Protein AF-A0A8S2PRL0-F1 (afdb_monomer_lite)

Secondary structure (DSSP, 8-state):
-PPEEPPP------------PPP-EEEE--SSHHHHHHHHHHHHHTTHHHHHHHTT----HHHHIIIIIIIIIHHHHHHHTS--SEEEE--S-EEEEETTEEEEE--S-GGG--GGGGTT--HHHHHTEE-TTTT--HHHHHHHHHHTT-TTTTPPPP-SBTTTBTS-HHHHHHTTS----EEEEETTTTEEEEEES-GGG--TT--TT---TTSSS-EEEEEEETTTTEEEEEEGGGHHHHH--S--B--S-SSHHHHHH-SS-EE-SSTTPPPEE---EE-TTS-EE-

Sequence (290 aa):
MLLKCQAESSQRTNIINQAVKPLKVGVGLSGGVDSAVAALLLKQQGYEVIEEHKQGRTPNPDILCNRFVKFGSFLTYALKELRCDQIATGHYAATVNENGIKKLVKPKDANKDQTYFLSQLTAEQITHVIFPLAELTKLEVRTLAKNHGLTNHARKDSTGICFIGERNYAQFLQNYLPKKTGHFIDVSTNKIVGEHQGYAFYTIGQNKGLNLGGCVERYFVCGKNVDRNEVYVVGASQNEQFLNANGCTLTNLVNLEQIARTPGLHAKLRYRQQEVPVRFEFNNKNVPTI

Radius of gyration: 22.7 Å; chains: 1; bounding box: 59×40×66 Å

InterPro domains:
  IPR004506 tRNA-specific 2-thiouridylase MnmA-like [TIGR00420] (49-286)
  IPR004506 tRNA-specific 2-thiouridylase MnmA-like [cd01998] (24-287)
  IPR014729 Rossmann-like alpha/beta/alpha sandwich fold [G3DSA:3.40.50.620] (5-51)
  IPR014729 Rossmann-like alpha/beta/alpha sandwich fold [G3DSA:3.40.50.620] (52-175)
  IPR023382 tRNA-specific 2-thiouridylase MnmA-like, central domain superfamily [G3DSA:2.30.30.280] (176-240)
  IPR046884 tRNA-specific 2-thiouridylase MnmA-like, central domain [PF20259] (171-234)

Structure (mmCIF, N/CA/C/O backbone):
data_AF-A0A8S2PRL0-F1
#
_entry.id   AF-A0A8S2PRL0-F1
#
loop_
_atom_site.group_PDB
_atom_site.id
_atom_site.type_symbol
_atom_site.label_atom_id
_atom_site.label_alt_id
_atom_site.label_comp_id
_atom_site.label_asym_id
_atom_site.label_entity_id
_atom_site.label_seq_id
_atom_site.pdbx_PDB_ins_code
_atom_site.Cartn_x
_atom_site.Cartn_y
_atom_site.Cartn_z
_atom_site.occupancy
_atom_site.B_iso_or_equiv
_atom_site.auth_seq_id
_atom_site.auth_comp_id
_atom_site.auth_asym_id
_atom_site.auth_atom_id
_atom_site.pdbx_PDB_model_num
ATOM 1 N N . MET A 1 1 ? -4.452 -15.738 20.819 1.00 27.33 1 MET A N 1
ATOM 2 C CA . MET A 1 1 ? -4.934 -15.826 22.216 1.00 27.33 1 MET A CA 1
ATOM 3 C C . MET A 1 1 ? -5.847 -14.631 22.430 1.00 27.33 1 MET A C 1
ATOM 5 O O . MET A 1 1 ? -5.353 -13.518 22.363 1.00 27.33 1 MET A O 1
ATOM 9 N N . LEU A 1 2 ? -7.162 -14.834 22.524 1.00 27.25 2 LEU A N 1
ATOM 10 C CA . LEU A 1 2 ? -8.142 -13.748 22.654 1.00 27.25 2 LEU A CA 1
ATOM 11 C C . LEU A 1 2 ? -8.362 -13.465 24.143 1.00 27.25 2 LEU A C 1
ATOM 13 O O . LEU A 1 2 ? -8.812 -14.351 24.866 1.00 27.25 2 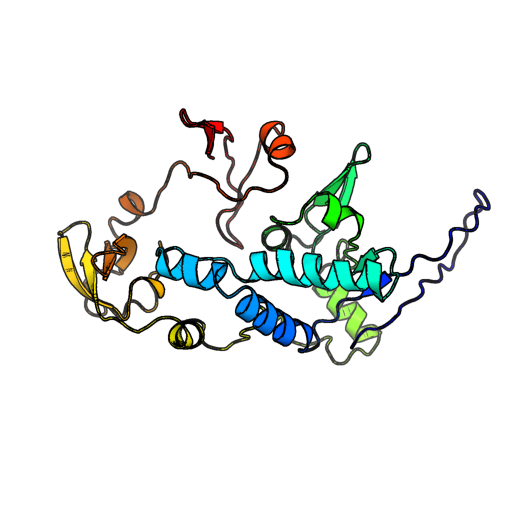LEU A O 1
ATOM 17 N N . LEU A 1 3 ? -8.034 -12.257 24.602 1.00 29.94 3 LEU A N 1
ATOM 18 C CA . LEU A 1 3 ? -8.364 -11.806 25.955 1.00 29.94 3 LEU A CA 1
ATOM 19 C C . LEU A 1 3 ? -9.733 -11.118 25.919 1.00 29.94 3 LEU A C 1
ATOM 21 O O . LEU A 1 3 ? -9.938 -10.172 25.159 1.00 29.94 3 LEU A O 1
ATOM 25 N N . LYS A 1 4 ? -10.678 -11.606 26.730 1.00 33.84 4 LYS A N 1
ATOM 26 C CA . LYS A 1 4 ? -11.941 -10.910 27.006 1.00 33.84 4 LYS A CA 1
ATOM 27 C C . LYS A 1 4 ? -11.648 -9.848 28.063 1.00 33.84 4 LYS A C 1
ATOM 29 O O . LYS A 1 4 ? -11.234 -10.199 29.161 1.00 33.84 4 LYS A O 1
ATOM 34 N N . CYS A 1 5 ? -11.842 -8.577 27.732 1.00 31.72 5 CYS A N 1
ATOM 35 C CA . CYS A 1 5 ? -11.715 -7.480 28.687 1.00 31.72 5 CYS A CA 1
ATOM 36 C C . CYS A 1 5 ? -13.111 -6.904 28.950 1.00 31.72 5 CYS A C 1
ATOM 38 O O . CYS A 1 5 ? -13.798 -6.511 28.009 1.00 31.72 5 CYS A O 1
ATOM 40 N N . GLN A 1 6 ? -13.544 -6.916 30.211 1.00 32.19 6 GLN A N 1
ATOM 41 C CA . GLN A 1 6 ? -14.695 -6.151 30.687 1.00 32.19 6 GLN A CA 1
ATOM 42 C C . GLN A 1 6 ? -14.140 -4.839 31.243 1.00 32.19 6 GLN A C 1
ATOM 44 O O . GLN A 1 6 ? -13.293 -4.865 32.131 1.00 32.19 6 GLN A O 1
ATOM 49 N N . ALA A 1 7 ? -14.542 -3.704 30.675 1.00 30.73 7 ALA A N 1
ATOM 50 C CA . ALA A 1 7 ? -14.142 -2.402 31.192 1.00 30.73 7 ALA A CA 1
ATOM 51 C C . ALA A 1 7 ? -15.076 -2.010 32.348 1.00 30.73 7 ALA A C 1
ATOM 53 O O . ALA A 1 7 ? -16.272 -1.833 32.128 1.00 30.73 7 ALA A O 1
ATOM 54 N N . GLU A 1 8 ? -14.535 -1.862 33.558 1.00 34.66 8 GLU A N 1
ATOM 55 C CA . GLU A 1 8 ? -15.213 -1.204 34.681 1.00 34.66 8 GLU A CA 1
ATOM 56 C C . GLU A 1 8 ? -14.661 0.219 34.830 1.00 34.66 8 GLU A C 1
ATOM 58 O O . GLU A 1 8 ? -13.456 0.424 34.975 1.00 34.66 8 GLU A O 1
ATOM 63 N N . SER A 1 9 ? -15.537 1.223 34.751 1.00 33.06 9 SER A N 1
ATOM 64 C CA . SER A 1 9 ? -15.173 2.633 34.907 1.00 33.06 9 SER A CA 1
ATOM 65 C C . SER A 1 9 ? -15.287 3.064 36.370 1.00 33.06 9 SER A C 1
ATOM 67 O O . SER A 1 9 ? -16.392 3.136 36.912 1.00 33.06 9 SER A O 1
ATOM 69 N N . SER A 1 10 ? -14.172 3.430 37.001 1.00 35.03 10 SER A N 1
ATOM 70 C CA . SER A 1 10 ? -14.153 4.047 38.330 1.00 35.03 10 SER A CA 1
ATOM 71 C C . SER A 1 10 ? -13.751 5.525 38.251 1.00 35.03 10 SER A C 1
ATOM 73 O O . SER A 1 10 ? -12.564 5.819 38.155 1.00 35.03 10 SER A O 1
ATOM 75 N N . GLN A 1 11 ? -14.742 6.429 38.303 1.00 37.59 11 GLN A N 1
ATOM 76 C CA . GLN A 1 11 ? -14.837 7.620 39.183 1.00 37.59 11 GLN A CA 1
ATOM 77 C C . GLN A 1 11 ? -15.768 8.724 38.618 1.00 37.59 11 GLN A C 1
ATOM 79 O O . GLN A 1 11 ? -15.423 9.486 37.726 1.00 37.59 11 GLN A O 1
ATOM 84 N N . ARG A 1 12 ? -16.974 8.741 39.208 1.00 37.94 12 ARG A N 1
ATOM 85 C CA . ARG A 1 12 ? -17.985 9.795 39.459 1.00 37.94 12 ARG A CA 1
ATOM 86 C C . ARG A 1 12 ? -17.872 11.181 38.785 1.00 37.94 12 ARG A C 1
ATOM 88 O O . ARG A 1 12 ? -17.094 12.010 39.240 1.00 37.94 12 ARG A O 1
ATOM 95 N N . THR A 1 13 ? -18.897 11.492 37.977 1.00 30.67 13 THR A N 1
ATOM 96 C CA . THR A 1 13 ? -19.716 12.721 38.098 1.00 30.67 13 THR A CA 1
ATOM 97 C C . THR A 1 13 ? -21.188 12.359 37.831 1.00 30.67 13 THR A C 1
ATOM 99 O O . THR A 1 13 ? -21.493 11.693 36.846 1.00 30.67 13 THR A O 1
ATOM 102 N N . ASN A 1 14 ? -22.095 12.739 38.737 1.00 39.94 14 ASN A N 1
ATOM 103 C CA . ASN A 1 14 ? -23.529 12.414 38.713 1.00 39.94 14 ASN A CA 1
ATOM 104 C C . ASN A 1 14 ? -24.279 13.125 37.571 1.00 39.94 14 ASN A C 1
ATOM 106 O O . ASN A 1 14 ? -24.691 14.263 37.772 1.00 39.94 14 ASN A O 1
ATOM 110 N N . ILE A 1 15 ? -24.532 12.457 36.437 1.00 37.03 15 ILE A N 1
ATOM 111 C CA . ILE A 1 15 ? -25.594 12.815 35.476 1.00 37.03 15 ILE A CA 1
ATOM 112 C C . ILE A 1 15 ? -26.158 11.521 34.844 1.00 37.03 15 ILE A C 1
ATOM 114 O O . ILE A 1 15 ? -25.463 10.833 34.110 1.00 37.03 15 ILE A O 1
ATOM 118 N N . ILE A 1 16 ? -27.432 11.230 35.143 1.00 37.25 16 ILE A N 1
ATOM 119 C CA . ILE A 1 16 ? -28.363 10.281 34.489 1.00 37.25 16 ILE A CA 1
ATOM 120 C C . ILE A 1 16 ? -27.990 8.780 34.543 1.00 37.25 16 ILE A C 1
ATOM 122 O O . ILE A 1 16 ? -27.209 8.255 33.755 1.00 37.25 16 ILE A O 1
ATOM 126 N N . ASN A 1 17 ? -28.691 8.063 35.432 1.00 36.78 17 ASN A N 1
ATOM 127 C CA . ASN A 1 17 ? -28.833 6.604 35.457 1.00 36.78 17 ASN A CA 1
ATOM 128 C C . ASN A 1 17 ? -29.560 6.095 34.194 1.00 36.78 17 ASN A C 1
ATOM 130 O O . ASN A 1 17 ? -30.762 5.837 34.210 1.00 36.78 17 ASN A O 1
ATOM 134 N N . GLN A 1 18 ? -28.824 5.885 33.110 1.00 39.81 18 GLN A N 1
ATOM 135 C CA . GLN A 1 18 ? -29.092 4.755 32.225 1.00 39.81 18 GLN A CA 1
ATOM 136 C C . GLN A 1 18 ? -27.972 3.753 32.466 1.00 39.81 18 GLN A C 1
ATOM 138 O O . GLN A 1 18 ? -26.803 4.069 32.263 1.00 39.81 18 GLN A O 1
ATOM 143 N N . ALA A 1 19 ? -28.314 2.559 32.950 1.00 42.84 19 ALA A N 1
ATOM 144 C CA . ALA A 1 19 ? -27.368 1.460 33.058 1.00 42.84 19 ALA A CA 1
ATOM 145 C C . ALA A 1 19 ? -26.889 1.105 31.643 1.00 42.84 19 ALA A C 1
ATOM 147 O O . ALA A 1 19 ? -27.543 0.352 30.920 1.00 42.84 19 ALA A O 1
ATOM 148 N N . VAL A 1 20 ? -25.779 1.708 31.215 1.00 54.78 20 VAL A N 1
ATOM 149 C CA . VAL A 1 20 ? -25.140 1.389 29.942 1.00 54.78 20 VAL A CA 1
ATOM 150 C C . VAL A 1 20 ? -24.660 -0.048 30.064 1.00 54.78 20 VAL A C 1
ATOM 152 O O . VAL A 1 20 ? -23.755 -0.350 30.842 1.00 54.78 20 VAL A O 1
ATOM 155 N N . LYS A 1 21 ? -25.312 -0.956 29.334 1.00 59.09 21 LYS A N 1
ATOM 156 C CA . LYS A 1 21 ? -24.885 -2.351 29.239 1.00 59.09 21 LYS A CA 1
ATOM 157 C C . LYS A 1 21 ? -23.391 -2.367 28.876 1.00 59.09 21 LYS A C 1
ATOM 159 O O . LYS A 1 21 ? -23.019 -1.701 27.907 1.00 59.09 21 LYS A O 1
ATOM 164 N N . PRO A 1 22 ? -22.539 -3.099 29.616 1.00 73.50 22 PRO A N 1
ATOM 165 C CA . PRO A 1 22 ? -21.113 -3.118 29.331 1.00 73.50 22 PRO A CA 1
ATOM 166 C C . PRO A 1 22 ? -20.886 -3.656 27.916 1.00 73.50 22 PRO A C 1
ATOM 168 O O . PRO A 1 22 ? -21.342 -4.753 27.582 1.00 73.50 22 PRO A O 1
ATOM 171 N N . LEU A 1 23 ? -20.202 -2.862 27.088 1.00 82.62 23 LEU A N 1
ATOM 172 C CA . LEU A 1 23 ? -19.850 -3.237 25.722 1.00 82.62 23 LEU A CA 1
ATOM 173 C C . LEU A 1 23 ? -18.897 -4.428 25.750 1.00 82.62 23 LEU A C 1
ATOM 175 O O . LEU A 1 23 ? -17.864 -4.415 26.426 1.00 82.62 23 LEU A O 1
ATOM 179 N N . LYS A 1 24 ? -19.218 -5.458 24.975 1.00 86.19 24 LYS A N 1
ATOM 180 C CA . LYS A 1 24 ? -18.355 -6.616 24.799 1.00 86.19 24 LYS A CA 1
ATOM 181 C C . LYS A 1 24 ? -17.403 -6.360 23.641 1.00 86.19 24 LYS A C 1
ATOM 183 O O . LYS A 1 24 ? -17.806 -6.368 22.480 1.00 86.19 24 LYS A O 1
ATOM 188 N N . VAL A 1 25 ? -16.124 -6.175 23.958 1.00 82.00 25 VAL A N 1
ATOM 189 C CA . VAL A 1 25 ? -15.093 -5.848 22.966 1.00 82.00 25 VAL A CA 1
ATOM 190 C C . VAL A 1 25 ? -14.148 -7.029 22.754 1.00 82.00 25 VAL A C 1
ATOM 192 O O . VAL A 1 25 ? -13.538 -7.538 23.695 1.00 82.00 25 VAL A O 1
ATOM 195 N N . GLY A 1 26 ? -14.004 -7.464 21.501 1.00 78.12 26 GLY A N 1
ATOM 196 C CA . GLY A 1 26 ? -12.993 -8.447 21.107 1.00 78.12 26 GLY A CA 1
ATOM 197 C C . GLY A 1 26 ? -11.656 -7.774 20.801 1.00 78.12 26 GLY A C 1
ATOM 198 O O . GLY A 1 26 ? -11.587 -6.946 19.900 1.00 78.12 26 GLY A O 1
ATOM 199 N N . VAL A 1 27 ? -10.577 -8.125 21.502 1.00 74.12 27 VAL A N 1
ATOM 200 C CA . VAL A 1 27 ? -9.249 -7.544 21.236 1.00 74.12 27 VAL A CA 1
ATOM 201 C C . VAL A 1 27 ? -8.435 -8.467 20.329 1.00 74.12 27 VAL A C 1
ATOM 203 O O . VAL A 1 27 ? -8.130 -9.599 20.707 1.00 74.12 27 VAL A O 1
ATOM 206 N N . GLY A 1 28 ? -8.063 -7.981 19.142 1.00 69.81 28 GLY A N 1
ATOM 207 C CA . GLY A 1 28 ? -7.146 -8.682 18.240 1.00 69.81 28 GLY A CA 1
ATOM 208 C C . GLY A 1 28 ? -5.707 -8.580 18.750 1.00 69.81 28 GLY A C 1
ATOM 209 O O . GLY A 1 28 ? -5.129 -7.491 18.762 1.00 69.81 28 GLY A O 1
ATOM 210 N N . LEU A 1 29 ? -5.131 -9.702 19.189 1.00 67.50 29 LEU A N 1
ATOM 211 C CA . LEU A 1 29 ? -3.775 -9.773 19.736 1.00 67.50 29 LEU A CA 1
ATOM 212 C C . LEU A 1 29 ? -2.865 -10.527 18.768 1.00 67.50 29 LEU A C 1
ATOM 214 O O . LEU A 1 29 ? -2.901 -11.756 18.705 1.00 67.50 29 LEU A O 1
ATOM 218 N N . SER A 1 30 ? -1.978 -9.782 18.103 1.00 61.91 30 SER A N 1
ATOM 219 C CA . SER A 1 30 ? -1.108 -10.227 17.005 1.00 61.91 30 SER A CA 1
ATOM 220 C C . SER A 1 30 ? 0.018 -11.201 17.398 1.00 61.91 30 SER A C 1
ATOM 222 O O . SER A 1 30 ? 1.075 -11.220 16.769 1.00 61.91 30 SER A O 1
ATOM 224 N N . GLY A 1 31 ? -0.177 -12.030 18.429 1.00 52.22 31 GLY A N 1
ATOM 225 C CA . GLY A 1 31 ? 0.765 -13.024 18.960 1.00 52.22 31 GLY A CA 1
ATOM 226 C C . GLY A 1 31 ? 1.094 -14.195 18.016 1.00 52.22 31 GLY A C 1
ATOM 227 O O . GLY A 1 31 ? 1.197 -15.325 18.472 1.00 52.22 31 GLY A O 1
ATOM 228 N N . GLY A 1 32 ? 1.239 -13.949 16.711 1.00 46.50 32 GLY A N 1
ATOM 229 C CA . GLY A 1 32 ? 1.684 -14.895 15.681 1.00 46.50 32 GLY A CA 1
ATOM 230 C C . GLY A 1 32 ? 0.560 -15.627 14.940 1.00 46.50 32 GLY A C 1
ATOM 231 O O . GLY A 1 32 ? 0.673 -15.848 13.737 1.00 46.50 32 GLY A O 1
ATOM 232 N N . VAL A 1 33 ? -0.547 -15.950 15.616 1.00 37.03 33 VAL A N 1
ATOM 233 C CA . VAL A 1 33 ? -1.664 -16.718 15.023 1.00 37.03 33 VAL A CA 1
ATOM 234 C C . VAL A 1 33 ? -2.451 -15.905 13.991 1.00 37.03 33 VAL A C 1
ATOM 236 O O . VAL A 1 33 ? -2.766 -16.423 12.923 1.00 37.03 33 VAL A O 1
ATOM 239 N N . ASP A 1 34 ? -2.686 -14.617 14.250 1.00 46.28 34 ASP A N 1
ATOM 240 C CA . ASP A 1 34 ? -3.391 -13.722 13.319 1.00 46.28 34 ASP A CA 1
ATOM 241 C C . ASP A 1 34 ? -2.644 -13.594 11.981 1.00 46.28 34 ASP A C 1
ATOM 243 O O . ASP A 1 34 ? -3.259 -13.523 10.922 1.00 46.28 34 ASP A O 1
ATOM 247 N N . SER A 1 35 ? -1.309 -13.636 12.019 1.00 44.19 35 SER A N 1
ATOM 248 C CA . SER A 1 35 ? -0.435 -13.623 10.842 1.00 44.19 35 SER A CA 1
ATOM 249 C C . SER A 1 35 ? -0.496 -14.933 10.049 1.00 44.19 35 SER A C 1
ATOM 251 O O . SER A 1 35 ? -0.485 -14.900 8.823 1.00 44.19 35 SER A O 1
ATOM 253 N N . ALA A 1 36 ? -0.596 -16.084 10.722 1.00 39.50 36 ALA A N 1
ATOM 254 C CA . ALA A 1 36 ? -0.730 -17.388 10.070 1.00 39.50 36 ALA A CA 1
ATOM 255 C C . ALA A 1 36 ? -2.111 -17.563 9.418 1.00 39.50 36 ALA A C 1
ATOM 257 O O . ALA A 1 36 ? -2.204 -18.058 8.297 1.00 39.50 36 ALA A O 1
ATOM 258 N N . VAL A 1 37 ? -3.172 -17.087 10.079 1.00 47.59 37 VAL A N 1
ATOM 259 C CA . VAL A 1 37 ? -4.526 -17.042 9.512 1.00 47.59 37 VAL A CA 1
ATOM 260 C C . VAL A 1 37 ? -4.612 -15.996 8.399 1.00 47.59 37 VAL A C 1
ATOM 262 O O . VAL A 1 37 ? -5.233 -16.272 7.385 1.00 47.59 37 VAL A O 1
ATOM 265 N N . ALA A 1 38 ? -3.931 -14.849 8.502 1.00 49.66 38 ALA A N 1
ATOM 266 C CA . ALA A 1 38 ? -3.834 -13.889 7.402 1.00 49.66 38 ALA A CA 1
ATOM 267 C C . ALA A 1 38 ? -3.084 -14.453 6.190 1.00 49.66 38 ALA A C 1
ATOM 269 O O . ALA A 1 38 ? -3.542 -14.272 5.070 1.00 49.66 38 ALA A O 1
ATOM 270 N N . ALA A 1 39 ? -1.981 -15.182 6.391 1.00 45.50 39 ALA A N 1
ATOM 271 C CA . ALA A 1 39 ? -1.295 -15.892 5.313 1.00 45.50 39 ALA A CA 1
ATOM 272 C C . ALA A 1 39 ? -2.176 -16.991 4.698 1.00 45.50 39 ALA A C 1
ATOM 274 O O . ALA A 1 39 ? -2.192 -17.137 3.481 1.00 45.50 39 ALA A O 1
ATOM 275 N N . LEU A 1 40 ? -2.924 -17.744 5.516 1.00 45.91 40 LEU A N 1
ATOM 276 C CA . LEU A 1 40 ? -3.868 -18.765 5.055 1.00 45.91 40 LEU A CA 1
ATOM 277 C C . LEU A 1 40 ? -5.042 -18.147 4.292 1.00 45.91 40 LEU A C 1
ATOM 279 O O . LEU A 1 40 ? -5.402 -18.666 3.247 1.00 45.91 40 LEU A O 1
ATOM 283 N N . LEU A 1 41 ? -5.598 -17.034 4.768 1.00 52.31 41 LEU A N 1
ATOM 284 C CA . LEU A 1 41 ? -6.693 -16.319 4.119 1.00 52.31 41 LEU A CA 1
ATOM 285 C C . LEU A 1 41 ? -6.221 -15.615 2.852 1.00 52.31 41 LEU A C 1
ATOM 287 O O . LEU A 1 41 ? -6.917 -15.696 1.860 1.00 52.31 41 LEU A O 1
ATOM 291 N N . LEU A 1 42 ? -5.028 -15.018 2.818 1.00 50.81 42 LEU A N 1
ATOM 292 C CA . LEU A 1 42 ? -4.436 -14.487 1.583 1.00 50.81 42 LEU A CA 1
ATOM 293 C C . LEU A 1 42 ? -4.080 -15.609 0.598 1.00 50.81 42 LEU A C 1
ATOM 295 O O . LEU A 1 42 ? -4.195 -15.417 -0.606 1.00 50.81 42 LEU A O 1
ATOM 299 N N . LYS A 1 43 ? -3.711 -16.799 1.090 1.00 45.94 43 LYS A N 1
ATOM 300 C CA . LYS A 1 43 ? -3.541 -18.016 0.281 1.00 45.94 43 LYS A CA 1
ATOM 301 C C . LYS A 1 43 ? -4.879 -18.576 -0.224 1.00 45.94 43 LYS A C 1
ATOM 303 O O . LYS A 1 43 ? -4.929 -19.049 -1.350 1.00 45.94 43 LYS A O 1
ATOM 308 N N . GLN A 1 44 ? -5.949 -18.521 0.571 1.00 46.38 44 GLN A N 1
ATOM 309 C CA . GLN A 1 44 ? -7.308 -18.942 0.195 1.00 46.38 44 GLN A CA 1
ATOM 310 C C . GLN A 1 44 ? -7.992 -17.921 -0.724 1.00 46.38 44 GLN A C 1
ATOM 312 O O . GLN A 1 44 ? -8.737 -18.302 -1.618 1.00 46.38 44 GLN A O 1
ATOM 317 N N . GLN A 1 45 ? -7.698 -16.636 -0.536 1.00 51.53 45 GLN A N 1
ATOM 318 C CA . GLN A 1 45 ? -8.078 -15.547 -1.430 1.00 51.53 45 GLN A CA 1
ATOM 319 C C . GLN A 1 45 ? -7.198 -15.510 -2.672 1.00 51.53 45 GLN A C 1
ATOM 321 O O . GLN A 1 45 ? -7.634 -14.913 -3.648 1.00 51.53 45 GLN A O 1
ATOM 326 N N . GLY A 1 46 ? -6.017 -16.153 -2.630 1.00 48.16 46 GLY A N 1
ATOM 327 C CA . GLY A 1 46 ? -5.325 -16.929 -3.676 1.00 48.16 46 GLY A CA 1
ATOM 328 C C . GLY A 1 46 ? -4.987 -16.253 -5.002 1.00 48.16 46 GLY A C 1
ATOM 329 O O . GLY A 1 46 ? -4.191 -16.781 -5.771 1.00 48.16 46 GLY A O 1
ATOM 330 N N . TYR A 1 47 ? -5.555 -15.086 -5.260 1.00 54.66 47 TYR A N 1
ATOM 331 C CA . TYR A 1 47 ? -5.662 -14.478 -6.565 1.00 54.66 47 TYR A CA 1
ATOM 332 C C . TYR A 1 47 ? -5.275 -13.008 -6.466 1.00 54.66 47 TYR A C 1
ATOM 334 O O . TYR A 1 47 ? -4.318 -12.641 -7.112 1.00 54.66 47 TYR A O 1
ATOM 342 N N . GLU A 1 48 ? -5.840 -12.166 -5.596 1.00 65.12 48 GLU A N 1
ATOM 343 C CA . GLU A 1 48 ? -5.583 -10.714 -5.720 1.00 65.12 48 GLU A CA 1
ATOM 344 C C . GLU A 1 48 ? -4.089 -10.324 -5.634 1.00 65.12 48 GLU A C 1
ATOM 346 O O . GLU A 1 48 ? -3.562 -9.744 -6.573 1.00 65.12 48 GLU A O 1
ATOM 351 N N . VAL A 1 49 ? -3.336 -10.721 -4.598 1.00 72.44 49 VAL A N 1
ATOM 352 C CA . VAL A 1 49 ? -1.904 -10.340 -4.493 1.00 72.44 49 VAL A CA 1
ATOM 353 C C . VAL A 1 49 ? -1.057 -10.919 -5.634 1.00 72.44 49 VAL A C 1
ATOM 355 O O . VAL A 1 49 ? -0.195 -10.236 -6.186 1.00 72.44 49 VAL A O 1
ATOM 358 N N . ILE A 1 50 ? -1.270 -12.188 -5.977 1.00 80.06 50 ILE A N 1
ATOM 359 C CA . ILE A 1 50 ? -0.466 -12.878 -6.991 1.00 80.06 50 ILE A CA 1
ATOM 360 C C . ILE A 1 50 ? -0.855 -12.416 -8.400 1.00 80.06 50 ILE A C 1
ATOM 362 O O . ILE A 1 50 ? 0.029 -12.184 -9.219 1.00 80.06 50 ILE A O 1
ATOM 366 N N . GLU A 1 51 ? -2.144 -12.225 -8.672 1.00 83.00 51 GLU A N 1
ATOM 367 C CA . GLU A 1 51 ? -2.663 -11.696 -9.934 1.00 83.00 51 GLU A CA 1
ATOM 368 C C . GLU A 1 51 ? -2.219 -10.249 -10.156 1.00 83.00 51 GLU A C 1
ATOM 370 O O . GLU A 1 51 ? -1.796 -9.918 -11.260 1.00 83.00 51 GLU A O 1
ATOM 375 N N . GLU A 1 52 ? -2.200 -9.400 -9.123 1.00 86.88 52 GLU A N 1
ATOM 376 C CA . GLU A 1 52 ? -1.627 -8.050 -9.218 1.00 86.88 52 GLU A CA 1
ATOM 377 C C . GLU A 1 52 ? -0.162 -8.106 -9.679 1.00 86.88 52 GLU A C 1
ATOM 379 O O . GLU A 1 52 ? 0.232 -7.402 -10.613 1.00 86.88 52 GLU A O 1
ATOM 384 N N . HIS A 1 53 ? 0.632 -9.010 -9.095 1.00 87.81 53 HIS A N 1
ATOM 385 C CA . HIS A 1 53 ? 2.014 -9.230 -9.517 1.00 87.81 53 HIS A CA 1
ATOM 386 C C . HIS A 1 53 ? 2.134 -9.796 -10.939 1.00 87.81 53 HIS A C 1
ATOM 388 O O . HIS A 1 53 ? 3.009 -9.342 -11.676 1.00 87.81 53 HIS A O 1
ATOM 394 N N . LYS A 1 54 ? 1.270 -10.737 -11.349 1.00 88.62 54 LYS A N 1
ATOM 395 C CA . LYS A 1 54 ? 1.209 -11.263 -12.731 1.00 88.62 54 LYS A CA 1
ATOM 396 C C . LYS A 1 54 ? 0.827 -10.188 -13.744 1.00 88.62 54 LYS A C 1
ATOM 398 O O . LYS A 1 54 ? 1.267 -10.227 -14.883 1.00 88.62 54 LYS A O 1
ATOM 403 N N . GLN A 1 55 ? 0.054 -9.192 -13.333 1.00 90.44 55 GLN A N 1
ATOM 404 C CA . GLN A 1 55 ? -0.277 -8.038 -14.166 1.00 90.44 55 GLN A CA 1
ATOM 405 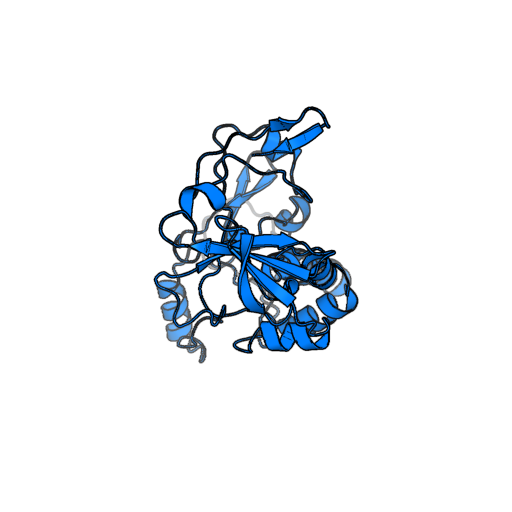C C . GLN A 1 55 ? 0.789 -6.930 -14.081 1.00 90.44 55 GLN A C 1
ATOM 407 O O . GLN A 1 55 ? 0.575 -5.809 -14.536 1.00 90.44 55 GLN A O 1
ATOM 412 N N . GLY A 1 56 ? 1.951 -7.224 -13.486 1.00 90.69 56 GLY A N 1
ATOM 413 C CA . GLY A 1 56 ? 3.086 -6.310 -13.388 1.00 90.69 56 GLY A CA 1
ATOM 414 C C . GLY A 1 56 ? 2.925 -5.203 -12.347 1.00 90.69 56 GLY A C 1
ATOM 415 O O . GLY A 1 56 ? 3.810 -4.350 -12.233 1.00 90.69 56 GLY A O 1
ATOM 416 N N . ARG A 1 57 ? 1.855 -5.216 -11.550 1.00 91.94 57 ARG A N 1
ATOM 417 C CA . ARG A 1 57 ? 1.611 -4.243 -10.482 1.00 91.94 57 ARG A CA 1
ATOM 418 C C . ARG A 1 57 ? 2.304 -4.660 -9.184 1.00 91.94 57 ARG A C 1
ATOM 420 O O . ARG A 1 57 ? 2.777 -5.786 -9.035 1.00 91.94 57 ARG A O 1
ATOM 427 N N . THR A 1 58 ? 2.410 -3.712 -8.257 1.00 90.69 58 THR A N 1
ATOM 428 C CA . THR A 1 58 ? 2.973 -3.945 -6.922 1.00 90.69 58 THR A CA 1
ATOM 429 C C . THR A 1 58 ? 1.868 -3.731 -5.887 1.00 90.69 58 THR A C 1
ATOM 431 O O . THR A 1 58 ? 1.602 -2.582 -5.525 1.00 90.69 58 THR A O 1
ATOM 434 N N . PRO A 1 59 ? 1.205 -4.801 -5.419 1.00 87.00 59 PRO A N 1
ATOM 435 C CA . PRO A 1 59 ? 0.157 -4.701 -4.412 1.00 87.00 59 PRO A CA 1
ATOM 436 C C . PRO A 1 59 ? 0.726 -4.325 -3.040 1.00 87.00 59 PRO A C 1
ATOM 438 O O . PRO A 1 59 ? 1.898 -4.564 -2.739 1.00 87.00 59 PRO A O 1
ATOM 441 N N . ASN A 1 60 ? -0.133 -3.787 -2.172 1.00 86.94 60 ASN A N 1
ATOM 442 C CA . ASN A 1 60 ? 0.181 -3.586 -0.761 1.00 86.94 60 ASN A CA 1
ATOM 443 C C . ASN A 1 60 ? -0.527 -4.654 0.097 1.00 86.94 60 ASN A C 1
ATOM 445 O O . ASN A 1 60 ? -1.710 -4.499 0.417 1.00 86.94 60 ASN A O 1
ATOM 449 N N . PRO A 1 61 ? 0.171 -5.731 0.492 1.00 79.69 61 PRO A N 1
ATOM 450 C CA . PRO A 1 61 ? -0.444 -6.852 1.199 1.00 79.69 61 PRO A CA 1
ATOM 451 C C . PRO A 1 61 ? -0.963 -6.489 2.599 1.00 79.69 61 PRO A C 1
ATOM 453 O O . PRO A 1 61 ? -1.888 -7.136 3.090 1.00 79.69 61 PRO A O 1
ATOM 456 N N . ASP A 1 62 ? -0.419 -5.452 3.240 1.00 82.38 62 ASP A N 1
ATOM 457 C CA . ASP A 1 62 ? -0.872 -5.026 4.567 1.00 82.38 62 ASP A CA 1
ATOM 458 C C . ASP A 1 62 ? -2.232 -4.313 4.501 1.00 82.38 62 ASP A C 1
ATOM 460 O O . ASP A 1 62 ? -3.075 -4.536 5.374 1.00 82.38 62 ASP A O 1
ATOM 464 N N . ILE A 1 63 ? -2.485 -3.525 3.443 1.00 86.88 63 ILE A N 1
ATOM 465 C CA . ILE A 1 63 ? -3.813 -2.936 3.185 1.00 86.88 63 ILE A CA 1
ATOM 466 C C . ILE A 1 63 ? -4.857 -4.051 3.012 1.00 86.88 63 ILE A C 1
ATOM 468 O O . ILE A 1 63 ? -5.914 -4.015 3.645 1.00 86.88 63 ILE A O 1
ATOM 472 N N . LEU A 1 64 ? -4.539 -5.073 2.212 1.00 81.62 64 LEU A N 1
ATOM 473 C CA . LEU A 1 64 ? -5.447 -6.192 1.938 1.00 81.62 64 LEU A CA 1
ATOM 474 C C . LEU A 1 64 ? -5.699 -7.045 3.192 1.00 81.62 64 LEU A C 1
ATOM 476 O O . LEU A 1 64 ? -6.842 -7.384 3.496 1.00 81.62 64 LEU A O 1
ATOM 480 N N . CYS A 1 65 ? -4.654 -7.328 3.977 1.00 79.31 65 CYS A N 1
ATOM 481 C CA . CYS A 1 65 ? -4.771 -8.027 5.258 1.00 79.31 65 CYS A CA 1
ATOM 482 C C . CYS A 1 65 ? -5.708 -7.288 6.225 1.00 79.31 65 CYS A C 1
ATOM 484 O O . CYS A 1 65 ? -6.581 -7.901 6.845 1.00 79.31 65 CYS A O 1
ATOM 486 N N . ASN A 1 66 ? -5.578 -5.964 6.338 1.00 85.50 66 ASN A N 1
ATOM 487 C CA . ASN A 1 66 ? -6.490 -5.189 7.170 1.00 85.50 66 ASN A CA 1
ATOM 488 C C . ASN A 1 66 ? -7.928 -5.290 6.645 1.00 85.50 66 ASN A C 1
ATOM 490 O O . ASN A 1 66 ? -8.812 -5.674 7.412 1.00 85.50 66 ASN A O 1
ATOM 494 N N . ARG A 1 67 ? -8.158 -5.036 5.351 1.00 84.00 67 ARG A N 1
ATOM 495 C CA . ARG A 1 67 ? -9.500 -5.068 4.749 1.00 84.00 67 ARG A CA 1
ATOM 496 C C . ARG A 1 67 ? -10.207 -6.411 4.932 1.00 84.00 67 ARG A C 1
ATOM 498 O O . ARG A 1 67 ? -11.351 -6.440 5.380 1.00 84.00 67 ARG A O 1
ATOM 505 N N . PHE A 1 68 ? -9.544 -7.512 4.585 1.00 79.06 68 PHE A N 1
ATOM 506 C CA . PHE A 1 68 ? -10.201 -8.816 4.462 1.00 79.06 68 PHE A CA 1
ATOM 507 C C . PHE A 1 68 ? -10.045 -9.718 5.684 1.00 79.06 68 PHE A C 1
ATOM 509 O O . PHE A 1 68 ? -10.942 -10.506 5.996 1.00 79.06 68 PHE A O 1
ATOM 516 N N . VAL A 1 69 ? -8.926 -9.607 6.401 1.00 78.12 69 VAL A N 1
ATOM 517 C CA . VAL A 1 69 ? -8.625 -10.492 7.530 1.00 78.12 69 VAL A CA 1
ATOM 518 C C . VAL A 1 69 ? -9.000 -9.820 8.838 1.00 78.12 69 VAL A C 1
ATOM 520 O O . VAL A 1 69 ? -9.923 -10.280 9.507 1.00 78.12 69 VAL A O 1
ATOM 523 N N . LYS A 1 70 ? -8.330 -8.718 9.198 1.00 82.06 70 LYS A N 1
ATOM 524 C CA . LYS A 1 70 ? -8.515 -8.094 10.520 1.00 82.06 70 LYS A CA 1
ATOM 525 C C . LYS A 1 70 ? -9.886 -7.442 10.674 1.00 82.06 70 LYS A C 1
ATOM 527 O O . LYS A 1 70 ? -10.526 -7.606 11.704 1.00 82.06 70 LYS A O 1
ATOM 532 N N . PHE A 1 71 ? -10.345 -6.722 9.657 1.00 88.38 71 PHE A N 1
ATOM 533 C CA . PHE A 1 71 ? -11.621 -6.005 9.699 1.00 88.38 71 PHE A CA 1
ATOM 534 C C . PHE A 1 71 ? -12.707 -6.663 8.841 1.00 88.38 71 PHE A C 1
ATOM 536 O O . PHE A 1 71 ? -13.844 -6.208 8.835 1.00 88.38 71 PHE A O 1
ATOM 543 N N . GLY A 1 72 ? -12.380 -7.751 8.143 1.00 86.38 72 GLY A N 1
ATOM 544 C CA . GLY A 1 72 ? -13.347 -8.599 7.447 1.00 86.38 72 GLY A CA 1
ATOM 545 C C . GLY A 1 72 ? -13.685 -9.831 8.280 1.00 86.38 72 GLY A C 1
ATOM 546 O O . GLY A 1 72 ? -14.628 -9.833 9.071 1.00 86.38 72 GLY A O 1
ATOM 547 N N . SER A 1 73 ? -12.882 -10.881 8.120 1.00 81.44 73 SER A N 1
ATOM 548 C CA . SER A 1 73 ? -13.121 -12.200 8.720 1.00 81.44 73 SER A CA 1
ATOM 549 C C . SER A 1 73 ? -13.118 -12.168 10.252 1.00 81.44 73 SER A C 1
ATOM 551 O O . SER A 1 73 ? -14.042 -12.683 10.880 1.00 81.44 73 SER A O 1
ATOM 553 N N . PHE A 1 74 ? -12.123 -11.523 10.871 1.00 83.12 74 PHE A N 1
ATOM 554 C CA . PHE A 1 74 ? -12.038 -11.422 12.331 1.00 83.12 74 PHE A CA 1
ATOM 555 C C . PHE A 1 74 ? -13.174 -10.579 12.916 1.00 83.12 74 PHE A C 1
ATOM 557 O O . PHE A 1 74 ? -13.784 -10.995 13.899 1.00 83.12 74 PHE A O 1
ATOM 564 N N . LEU A 1 75 ? -13.507 -9.443 12.290 1.00 87.19 75 LEU A N 1
ATOM 565 C CA . LEU A 1 75 ? -14.660 -8.638 12.694 1.00 87.19 75 LEU A CA 1
ATOM 566 C C . LEU A 1 75 ? -15.951 -9.464 12.628 1.00 87.19 75 LEU A C 1
ATOM 568 O O . LEU A 1 75 ? -16.684 -9.536 13.609 1.00 87.19 75 LEU A O 1
ATOM 572 N N . THR A 1 76 ? -16.190 -10.146 11.507 1.00 87.31 76 THR A N 1
ATOM 573 C CA . THR A 1 76 ? -17.379 -10.989 11.313 1.00 87.31 76 THR A CA 1
ATOM 574 C C . THR A 1 76 ? -17.476 -12.071 12.385 1.00 87.31 76 THR A C 1
ATOM 576 O O . THR A 1 76 ? -18.529 -12.236 12.994 1.00 87.31 76 THR A O 1
ATOM 579 N N . TYR A 1 77 ? -16.375 -12.773 12.657 1.00 84.75 77 TYR A N 1
ATOM 580 C CA . TYR A 1 77 ? -16.311 -13.793 13.700 1.00 84.75 77 TYR A CA 1
ATOM 581 C C . TYR A 1 77 ? -16.575 -13.210 15.096 1.00 84.75 77 TYR A C 1
ATOM 583 O O . TYR A 1 77 ? -17.342 -13.770 15.878 1.00 84.75 77 TYR A O 1
ATOM 591 N N . ALA A 1 78 ? -15.982 -12.056 15.413 1.00 85.62 78 ALA A N 1
ATOM 592 C CA . ALA A 1 78 ? -16.190 -11.395 16.694 1.00 85.62 78 ALA A CA 1
ATOM 593 C C . ALA A 1 78 ? -17.657 -10.986 16.898 1.00 85.62 78 ALA A C 1
ATOM 595 O O . ALA A 1 78 ? -18.207 -11.225 17.972 1.00 85.62 78 ALA A O 1
ATOM 596 N N . LEU A 1 79 ? -18.297 -10.416 15.875 1.00 88.62 79 LEU A N 1
ATOM 597 C CA . LEU A 1 79 ? -19.691 -9.979 15.950 1.00 88.62 79 LEU A CA 1
ATOM 598 C C . LEU A 1 79 ? -20.668 -11.164 15.980 1.00 88.62 79 LEU A C 1
ATOM 600 O O . LEU A 1 79 ? -21.560 -11.201 16.825 1.00 88.62 79 LEU A O 1
ATOM 604 N N . LYS A 1 80 ? -20.505 -12.147 15.085 1.00 90.94 80 LYS A N 1
ATOM 605 C CA . LYS A 1 80 ? -21.479 -13.237 14.903 1.00 90.94 80 LYS A CA 1
ATOM 606 C C . LYS A 1 80 ? -21.280 -14.388 15.884 1.00 90.94 80 LYS A C 1
ATOM 608 O O . LYS A 1 80 ? -22.222 -14.780 16.568 1.00 90.94 80 LYS A O 1
ATOM 613 N N . GLU A 1 81 ? -20.053 -14.887 16.001 1.00 89.38 81 GLU A N 1
ATOM 614 C CA . GLU A 1 81 ? -19.758 -16.088 16.792 1.00 89.38 81 GLU A CA 1
ATOM 615 C C . GLU A 1 81 ? -19.489 -15.737 18.252 1.00 89.38 81 GLU A C 1
ATOM 617 O O . GLU A 1 81 ? -20.043 -16.333 19.177 1.00 89.38 81 GLU A O 1
ATOM 622 N N . LEU A 1 82 ? -18.660 -14.716 18.487 1.00 84.19 82 LEU A N 1
ATOM 623 C CA . LEU A 1 82 ? -18.334 -14.297 19.849 1.00 84.19 82 LEU A CA 1
ATOM 624 C C . LEU A 1 82 ? -19.376 -13.351 20.443 1.00 84.19 82 LEU A C 1
ATOM 626 O O . LEU A 1 82 ? -19.318 -13.102 21.650 1.00 84.19 82 LEU A O 1
ATOM 630 N N . ARG A 1 83 ? -20.336 -12.853 19.652 1.00 92.00 83 ARG A N 1
ATOM 631 C CA . ARG A 1 83 ? -21.359 -11.880 20.071 1.00 92.00 83 ARG A CA 1
ATOM 632 C C . ARG A 1 83 ? -20.763 -10.632 20.727 1.00 92.00 83 ARG A C 1
ATOM 634 O O . ARG A 1 83 ? -21.289 -10.163 21.734 1.00 92.00 83 ARG A O 1
ATOM 641 N N . CYS A 1 84 ? -19.607 -10.180 20.247 1.00 86.06 84 CYS A N 1
ATOM 642 C CA . CYS A 1 84 ? -19.030 -8.895 20.628 1.00 86.06 84 CYS A CA 1
ATOM 643 C C . CYS A 1 84 ? -19.807 -7.763 19.947 1.00 86.06 84 CYS A C 1
ATOM 645 O O . CYS A 1 84 ? -20.306 -7.939 18.842 1.00 86.06 84 CYS A O 1
ATOM 647 N N . ASP A 1 85 ? -19.861 -6.597 20.579 1.00 89.69 85 ASP A N 1
ATOM 648 C CA . ASP A 1 85 ? -20.459 -5.396 19.990 1.00 89.69 85 ASP A CA 1
ATOM 649 C C . ASP A 1 85 ? -19.456 -4.692 19.054 1.00 89.69 85 ASP A C 1
ATOM 651 O O . ASP A 1 85 ? -19.827 -4.101 18.036 1.00 89.69 85 ASP A O 1
ATOM 655 N N . GLN A 1 86 ? -18.163 -4.768 19.400 1.00 89.38 86 GLN A N 1
ATOM 656 C CA . GLN A 1 86 ? -17.054 -4.123 18.693 1.00 89.38 86 GLN A CA 1
ATOM 657 C C . GLN A 1 86 ? -15.756 -4.942 18.797 1.00 89.38 86 GLN A C 1
ATOM 659 O O . GLN A 1 86 ? -15.625 -5.848 19.628 1.00 89.38 86 GLN A O 1
ATOM 664 N N . ILE A 1 87 ? -14.762 -4.590 17.980 1.00 87.75 87 ILE A N 1
ATOM 665 C CA . ILE A 1 87 ? -13.385 -5.076 18.098 1.00 87.75 87 ILE A CA 1
ATOM 666 C C . ILE A 1 87 ? -12.416 -3.941 18.412 1.00 87.75 87 ILE A C 1
ATOM 668 O O . ILE A 1 87 ? -12.607 -2.809 17.978 1.00 87.75 87 ILE A O 1
ATOM 672 N N . ALA A 1 88 ? -11.334 -4.255 19.115 1.00 85.88 88 ALA A N 1
ATOM 673 C CA . ALA A 1 88 ? -10.220 -3.348 19.339 1.00 85.88 88 ALA A CA 1
ATOM 674 C C . ALA A 1 88 ? -8.943 -3.891 18.699 1.00 85.88 88 ALA A C 1
ATOM 676 O O . ALA A 1 88 ? -8.651 -5.089 18.763 1.00 85.88 88 ALA A O 1
ATOM 677 N N . THR A 1 89 ? -8.157 -2.995 18.102 1.00 86.31 89 THR A N 1
ATOM 678 C CA . THR A 1 89 ? -6.855 -3.341 17.518 1.00 86.31 89 THR A CA 1
ATOM 679 C C . THR A 1 89 ? -5.783 -2.358 17.968 1.00 86.31 89 THR A C 1
ATOM 681 O O . THR A 1 89 ? -6.063 -1.184 18.188 1.00 86.31 89 THR A O 1
ATOM 684 N N . GLY A 1 90 ? -4.535 -2.820 18.059 1.00 85.81 90 GLY A N 1
ATOM 685 C CA . GLY A 1 90 ? -3.385 -1.977 18.405 1.00 85.81 90 GLY A CA 1
ATOM 686 C C . GLY A 1 90 ? -2.892 -1.070 17.272 1.00 85.81 90 GLY A C 1
ATOM 687 O O . GLY A 1 90 ? -1.703 -0.761 17.244 1.00 85.81 90 GLY A O 1
ATOM 688 N N . HIS A 1 91 ? -3.748 -0.705 16.309 1.00 89.62 91 HIS A N 1
ATOM 689 C CA . HIS A 1 91 ? -3.362 0.247 15.270 1.00 89.62 91 HIS A CA 1
ATOM 690 C C . HIS A 1 91 ? -3.332 1.669 15.832 1.00 89.62 91 HIS A C 1
ATOM 692 O O . HIS A 1 91 ? -4.213 2.072 16.591 1.00 89.62 91 HIS A O 1
ATOM 698 N N . TYR A 1 92 ? -2.337 2.434 15.402 1.00 91.75 92 TYR A N 1
ATOM 699 C CA . TYR A 1 92 ? -2.245 3.874 15.600 1.00 91.75 92 TYR A CA 1
ATOM 700 C C . TYR A 1 92 ? -3.139 4.563 14.569 1.00 91.75 92 TYR A C 1
ATOM 702 O O . TYR A 1 92 ? -2.711 4.957 13.485 1.00 91.75 92 TYR A O 1
ATOM 710 N N . ALA A 1 93 ? -4.415 4.638 14.907 1.00 95.38 93 ALA A N 1
ATOM 711 C CA . ALA A 1 93 ? -5.444 5.368 14.191 1.00 95.38 93 ALA A CA 1
ATOM 712 C C . ALA A 1 93 ? -6.481 5.845 15.206 1.00 95.38 93 ALA A C 1
ATOM 714 O O . ALA A 1 93 ? -6.455 5.432 16.364 1.00 95.38 93 ALA A O 1
ATOM 715 N N . ALA A 1 94 ? -7.387 6.705 14.778 1.00 94.56 94 ALA A N 1
ATOM 716 C CA . ALA A 1 94 ? -8.466 7.198 15.610 1.00 94.56 94 ALA A CA 1
ATOM 717 C C . ALA A 1 94 ? -9.778 7.182 14.825 1.00 94.56 94 ALA A C 1
ATOM 719 O O . ALA A 1 94 ? -9.800 7.037 13.600 1.00 94.56 94 ALA A O 1
ATOM 720 N N . THR A 1 95 ? -10.887 7.321 15.541 1.00 94.06 95 THR A N 1
ATOM 721 C CA . THR A 1 95 ? -12.195 7.526 14.921 1.00 94.06 95 THR A CA 1
ATOM 722 C C . THR A 1 95 ? -12.889 8.714 15.545 1.00 94.06 95 THR A C 1
ATOM 724 O O . THR A 1 95 ? -12.911 8.820 16.768 1.00 94.06 95 THR A O 1
ATOM 727 N N . VAL A 1 96 ? -13.526 9.534 14.719 1.00 92.44 96 VAL A N 1
ATOM 728 C CA . VAL A 1 96 ? -14.399 10.627 15.157 1.00 92.44 96 VAL A CA 1
ATOM 729 C C . VAL A 1 96 ? -15.812 10.372 14.649 1.00 92.44 96 VAL A C 1
ATOM 731 O O . VAL A 1 96 ? -15.987 9.789 13.580 1.00 92.44 96 VAL A O 1
ATOM 734 N N . ASN A 1 97 ? -16.823 10.767 15.416 1.00 89.88 97 ASN A N 1
ATOM 735 C CA . ASN A 1 97 ? -18.201 10.772 14.943 1.00 89.88 97 ASN A CA 1
ATOM 736 C C . ASN A 1 97 ? -18.565 12.196 14.522 1.00 89.88 97 ASN A C 1
ATOM 738 O O . ASN A 1 97 ? -18.591 13.096 15.356 1.00 89.88 97 ASN A O 1
ATOM 742 N N . GLU A 1 98 ? -18.832 12.392 13.235 1.00 86.12 98 GLU A N 1
ATOM 743 C CA . GLU A 1 98 ? -19.265 13.670 12.678 1.00 86.12 98 GLU A CA 1
ATOM 744 C C . GLU A 1 98 ? -20.604 13.465 11.973 1.00 86.12 98 GLU A C 1
ATOM 746 O O . GLU A 1 98 ? -20.698 12.687 11.024 1.00 86.12 98 GLU A O 1
ATOM 751 N N . ASN A 1 99 ? -21.646 14.166 12.429 1.00 85.00 99 ASN A N 1
ATOM 752 C CA . ASN A 1 99 ? -23.005 14.086 11.875 1.00 85.00 99 ASN A CA 1
ATOM 753 C C . ASN A 1 99 ? -23.571 12.651 11.810 1.00 85.00 99 ASN A C 1
ATOM 755 O O . ASN A 1 99 ? -24.240 12.282 10.849 1.00 85.00 99 ASN A O 1
ATOM 759 N N . GLY A 1 100 ? -23.269 11.819 12.814 1.00 83.31 100 GLY A N 1
ATOM 760 C CA . GLY A 1 100 ? -23.702 10.418 12.868 1.00 83.31 100 GLY A CA 1
ATOM 761 C C . GLY A 1 100 ? -22.864 9.464 12.011 1.00 83.31 100 GLY A C 1
ATOM 762 O O . GLY A 1 100 ? -23.102 8.257 12.038 1.00 83.31 100 GLY A O 1
ATOM 763 N N . ILE A 1 101 ? -21.867 9.974 11.283 1.00 83.62 101 ILE A N 1
ATOM 764 C CA . ILE A 1 101 ? -20.953 9.180 10.466 1.00 83.62 101 ILE A CA 1
ATOM 765 C C . ILE A 1 101 ? -19.632 9.038 11.213 1.00 83.62 101 ILE A C 1
ATOM 767 O O . ILE A 1 101 ? -18.919 10.011 11.470 1.00 83.62 101 ILE A O 1
ATOM 771 N N . LYS A 1 102 ? -19.270 7.793 11.527 1.00 88.38 102 LYS A N 1
ATOM 772 C CA . LYS A 1 102 ? -17.979 7.486 12.136 1.00 88.38 102 LYS A CA 1
ATOM 773 C C . LYS A 1 102 ? -16.890 7.468 11.062 1.00 88.38 102 LYS A C 1
ATOM 775 O O . LYS A 1 102 ? -16.915 6.639 10.156 1.00 88.38 102 LYS A O 1
ATOM 780 N N . LYS A 1 103 ? -15.929 8.381 11.172 1.00 89.88 103 LYS A N 1
ATOM 781 C CA . LYS A 1 103 ? -14.820 8.571 10.231 1.00 89.88 103 LYS A CA 1
ATOM 782 C C . LYS A 1 103 ? -13.513 8.078 10.835 1.00 89.88 103 LYS A C 1
ATOM 784 O O . LYS A 1 103 ? -13.297 8.209 12.038 1.00 89.88 103 LYS A O 1
ATOM 789 N N . LEU A 1 104 ? -12.635 7.545 9.990 1.00 94.19 104 LEU A N 1
ATOM 790 C CA . LEU A 1 104 ? -11.254 7.226 10.347 1.00 94.19 104 LEU A CA 1
ATOM 791 C C . LEU A 1 104 ? -10.407 8.503 10.280 1.00 94.19 104 LEU A C 1
ATOM 793 O O . LEU A 1 104 ? -10.428 9.198 9.267 1.00 94.19 104 LEU A O 1
ATOM 797 N N . VAL A 1 105 ? -9.649 8.792 11.335 1.00 94.56 105 VAL A N 1
ATOM 798 C CA . VAL A 1 105 ? -8.754 9.956 11.410 1.00 94.56 105 VAL A CA 1
ATOM 799 C C . VAL A 1 105 ? -7.377 9.552 11.928 1.00 94.56 105 VAL A C 1
ATOM 801 O O . VAL A 1 105 ? -7.186 8.456 12.467 1.00 94.56 105 VAL A O 1
ATOM 804 N N . LYS A 1 106 ? -6.391 10.425 11.711 1.00 95.50 106 LYS A N 1
ATOM 805 C CA . LYS A 1 106 ? -5.012 10.200 12.157 1.00 95.50 106 LYS A CA 1
ATOM 806 C C . LYS A 1 106 ? -4.941 10.184 13.691 1.00 95.50 106 LYS A C 1
ATOM 808 O O . LYS A 1 106 ? -5.700 10.907 14.332 1.00 95.50 106 LYS A O 1
ATOM 813 N N . PRO A 1 107 ? -4.053 9.369 14.280 1.00 95.19 107 PRO A N 1
ATOM 814 C CA . PRO A 1 107 ? -3.839 9.347 15.726 1.00 95.19 107 PRO A CA 1
ATOM 815 C C . PRO A 1 107 ? -3.035 10.576 16.188 1.00 95.19 107 PRO A C 1
ATOM 817 O O . PRO A 1 107 ? -2.442 11.283 15.371 1.00 95.19 107 PRO A O 1
ATOM 820 N N . LYS A 1 108 ? -2.904 10.751 17.508 1.00 93.06 108 LYS A N 1
ATOM 821 C CA . LYS A 1 108 ? -1.992 11.724 18.139 1.00 93.06 108 LYS A CA 1
ATOM 822 C C . LYS A 1 108 ? -0.539 11.552 17.675 1.00 93.06 108 LYS A C 1
ATOM 824 O O . LYS A 1 108 ? 0.168 12.531 17.451 1.00 93.06 108 LYS A O 1
ATOM 829 N N . ASP A 1 109 ? -0.074 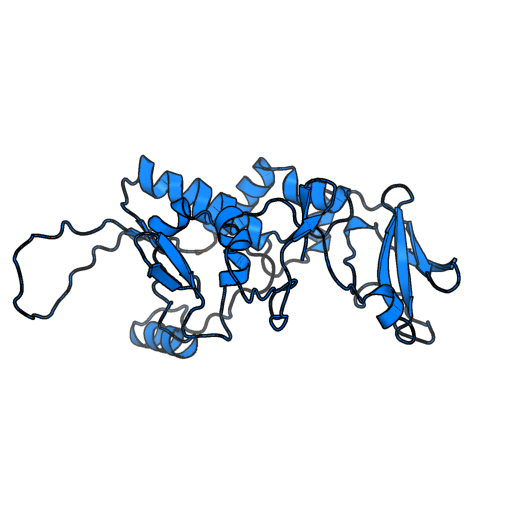10.310 17.525 1.00 91.31 109 ASP A N 1
ATOM 830 C CA . ASP A 1 109 ? 1.290 10.009 17.069 1.00 91.31 109 ASP A CA 1
ATOM 831 C C . ASP A 1 109 ? 1.396 9.999 15.539 1.00 91.31 109 ASP A C 1
ATOM 833 O O . ASP A 1 109 ? 1.293 8.953 14.893 1.00 91.31 109 ASP A O 1
ATOM 837 N N . ALA A 1 110 ? 1.660 11.167 14.951 1.00 90.50 110 ALA A N 1
ATOM 838 C CA . ALA A 1 110 ? 1.822 11.309 13.504 1.00 90.50 110 ALA A CA 1
ATOM 839 C C . ALA A 1 110 ? 2.948 10.428 12.919 1.00 90.50 110 ALA A C 1
ATOM 841 O O . ALA A 1 110 ? 2.852 9.979 11.778 1.00 90.50 110 ALA A O 1
ATOM 842 N N . ASN A 1 111 ? 3.995 10.116 13.696 1.00 88.69 111 ASN A N 1
ATOM 843 C CA . ASN A 1 111 ? 5.109 9.272 13.240 1.00 88.69 111 ASN A CA 1
ATOM 844 C C . ASN A 1 111 ? 4.737 7.788 13.162 1.00 88.69 111 ASN A C 1
ATOM 846 O O . ASN A 1 111 ? 5.439 6.992 12.525 1.00 88.69 111 ASN A O 1
ATOM 850 N N . LYS A 1 112 ? 3.662 7.399 13.847 1.00 88.50 112 LYS A N 1
ATOM 851 C CA . LYS A 1 112 ? 3.128 6.040 13.851 1.00 88.50 112 LYS A CA 1
ATOM 852 C C . LYS A 1 112 ? 1.775 5.930 13.170 1.00 88.50 112 LYS A C 1
ATOM 854 O O . LYS A 1 112 ? 1.228 4.839 13.196 1.00 88.50 112 LYS A O 1
ATOM 859 N N . ASP A 1 113 ? 1.281 6.988 12.530 1.00 92.81 113 ASP A N 1
ATOM 860 C CA . ASP A 1 113 ? 0.026 6.985 11.778 1.00 92.81 113 ASP A CA 1
ATOM 861 C C . ASP A 1 113 ? -0.087 5.770 10.840 1.00 92.81 113 ASP A C 1
ATOM 863 O O . ASP A 1 113 ? 0.679 5.601 9.886 1.00 92.81 113 ASP A O 1
ATOM 867 N N . GLN A 1 114 ? -1.068 4.914 11.127 1.00 92.12 114 GLN A N 1
ATOM 868 C CA . GLN A 1 114 ? -1.377 3.705 10.371 1.00 92.12 114 GLN A CA 1
ATOM 869 C C . GLN A 1 114 ? -2.659 3.829 9.540 1.00 92.12 114 GLN A C 1
ATOM 871 O O . GLN A 1 114 ? -3.054 2.846 8.911 1.00 92.12 114 GLN A O 1
ATOM 876 N N . THR A 1 115 ? -3.276 5.014 9.456 1.00 94.88 115 THR A N 1
ATOM 877 C CA . THR A 1 115 ? -4.481 5.242 8.636 1.00 94.88 115 THR A CA 1
ATOM 878 C C . THR A 1 115 ? -4.270 4.881 7.167 1.00 94.88 115 THR A C 1
ATOM 880 O O . THR A 1 115 ? -5.177 4.345 6.537 1.00 94.88 115 THR A O 1
ATOM 883 N N . TYR A 1 116 ? -3.047 5.038 6.643 1.00 94.75 116 TYR A N 1
ATOM 884 C CA . TYR A 1 116 ? -2.670 4.593 5.296 1.00 94.75 116 TYR A CA 1
ATOM 885 C C . TYR A 1 116 ? -3.003 3.111 5.043 1.00 94.75 116 TYR A C 1
ATOM 887 O O . TYR A 1 116 ? -3.571 2.763 4.008 1.00 94.75 116 TYR A O 1
ATOM 895 N N . PHE A 1 117 ? -2.706 2.232 6.007 1.00 92.50 117 PHE A N 1
ATOM 896 C CA . PHE A 1 117 ? -2.972 0.794 5.889 1.00 92.50 117 PHE A CA 1
ATOM 897 C C . PHE A 1 117 ? -4.434 0.419 6.154 1.00 92.50 117 PHE A C 1
ATOM 899 O O . PHE A 1 117 ? -4.826 -0.723 5.924 1.00 92.50 117 PHE A O 1
ATOM 906 N N . LEU A 1 118 ? -5.223 1.360 6.668 1.00 93.88 118 LEU A N 1
ATOM 907 C CA . LEU A 1 118 ? -6.647 1.218 6.965 1.00 93.88 118 LEU A CA 1
ATOM 908 C C . LEU A 1 118 ? -7.519 1.949 5.929 1.00 93.88 118 LEU A C 1
ATOM 910 O O . LEU A 1 118 ? -8.733 2.023 6.084 1.00 93.88 118 LEU A O 1
ATOM 914 N N . SER A 1 119 ? -6.910 2.468 4.859 1.00 92.94 119 SER A N 1
ATOM 915 C CA . SER A 1 119 ? -7.569 3.278 3.826 1.00 92.94 119 SER A CA 1
ATOM 916 C C . SER A 1 119 ? -8.693 2.556 3.081 1.00 92.94 119 SER A C 1
ATOM 918 O O . SER A 1 119 ? -9.570 3.216 2.539 1.00 92.94 119 SER A O 1
ATOM 920 N N . GLN A 1 120 ? -8.698 1.218 3.074 1.00 91.19 120 GLN A N 1
ATOM 921 C CA . GLN A 1 120 ? -9.760 0.413 2.464 1.00 91.19 120 GLN A CA 1
ATOM 922 C C . GLN A 1 120 ? -10.820 -0.094 3.458 1.00 91.19 120 GLN A C 1
ATOM 924 O O . GLN A 1 120 ? -11.583 -1.003 3.127 1.00 91.19 120 GLN A O 1
ATOM 929 N N . LEU A 1 121 ? -10.881 0.457 4.674 1.00 91.62 121 LEU A N 1
ATOM 930 C CA . LEU A 1 121 ? -11.999 0.180 5.571 1.00 91.62 121 LEU A CA 1
ATOM 931 C C . LEU A 1 121 ? -13.264 0.899 5.102 1.00 91.62 121 LEU A C 1
ATOM 933 O O . LEU A 1 121 ? -13.266 2.098 4.817 1.00 91.62 121 LEU A O 1
ATOM 937 N N . THR A 1 122 ? -14.357 0.149 5.050 1.00 88.88 122 THR A N 1
ATOM 938 C CA . THR A 1 122 ? -15.688 0.699 4.779 1.00 88.88 122 THR A CA 1
ATOM 939 C C . THR A 1 122 ? -16.212 1.468 5.991 1.00 88.88 122 THR A C 1
ATOM 941 O O . THR A 1 122 ? -15.834 1.180 7.131 1.00 88.88 122 THR A O 1
ATOM 944 N N . ALA A 1 123 ? -17.115 2.426 5.759 1.00 87.12 123 ALA A N 1
ATOM 945 C CA . ALA A 1 123 ? -17.789 3.149 6.839 1.00 87.12 123 ALA A CA 1
ATOM 946 C C . ALA A 1 123 ? -18.452 2.196 7.853 1.00 87.12 123 ALA A C 1
ATOM 948 O O . ALA A 1 123 ? -18.321 2.399 9.057 1.00 87.12 123 ALA A O 1
ATOM 949 N N . GLU A 1 124 ? -19.077 1.114 7.374 1.00 88.62 124 GLU A N 1
ATOM 950 C CA . GLU A 1 124 ? -19.680 0.072 8.213 1.00 88.62 124 GLU A CA 1
ATOM 951 C C . GLU A 1 124 ? -18.641 -0.644 9.085 1.00 88.62 124 GLU A C 1
ATOM 953 O O . GLU A 1 124 ? -18.826 -0.765 10.289 1.00 88.62 124 GLU A O 1
ATOM 958 N N . GLN A 1 125 ? -17.500 -1.062 8.530 1.00 91.25 125 GLN A N 1
ATOM 959 C CA . GLN A 1 125 ? -16.452 -1.695 9.341 1.00 91.25 125 GLN A CA 1
ATOM 960 C C . GLN A 1 125 ? -15.945 -0.758 10.445 1.00 91.25 125 GLN A C 1
ATOM 962 O O . GLN A 1 125 ? -15.684 -1.205 11.559 1.00 91.25 125 GLN A O 1
ATOM 967 N N . ILE A 1 126 ? -15.825 0.544 10.166 1.00 92.19 126 ILE A N 1
ATOM 968 C CA . ILE A 1 126 ? -15.310 1.535 11.121 1.00 92.19 126 ILE A CA 1
ATOM 969 C C . ILE A 1 126 ? -16.239 1.689 12.342 1.00 92.19 126 ILE A C 1
ATOM 971 O O . ILE A 1 126 ? -15.746 1.884 13.463 1.00 92.19 126 ILE A O 1
ATOM 975 N N . THR A 1 127 ? -17.567 1.561 12.187 1.00 92.12 127 THR A N 1
ATOM 976 C CA . THR A 1 127 ? -18.524 1.688 13.311 1.00 92.12 127 THR A CA 1
ATOM 977 C C . THR A 1 127 ? -18.247 0.675 14.422 1.00 92.12 127 THR A C 1
ATOM 979 O O . THR A 1 127 ? -18.320 1.026 15.605 1.00 92.12 127 THR A O 1
ATOM 982 N N . HIS A 1 128 ? -17.791 -0.522 14.057 1.00 92.38 128 HIS A N 1
ATOM 983 C CA . HIS A 1 128 ? -17.523 -1.625 14.976 1.00 92.38 128 HIS A CA 1
ATOM 984 C C . HIS A 1 128 ? -16.087 -1.679 15.516 1.00 92.38 128 HIS A C 1
ATOM 986 O O . HIS A 1 128 ? -15.722 -2.647 16.180 1.00 92.38 128 HIS A O 1
ATOM 992 N N . VAL A 1 129 ? -15.253 -0.671 15.248 1.00 91.19 129 VAL A N 1
ATOM 993 C CA . VAL A 1 129 ? -13.826 -0.693 15.610 1.00 91.19 129 VAL A CA 1
ATOM 994 C C . VAL A 1 129 ? -13.479 0.346 16.671 1.00 91.19 129 VAL A C 1
ATOM 996 O O . VAL A 1 129 ? -13.927 1.491 16.621 1.00 91.19 129 VAL A O 1
ATOM 999 N N . ILE A 1 130 ? -12.624 -0.054 17.607 1.00 90.00 130 ILE A N 1
ATOM 1000 C CA . ILE A 1 130 ? -11.975 0.793 18.605 1.00 90.00 130 ILE A CA 1
ATOM 1001 C C . ILE A 1 130 ? -10.460 0.783 18.349 1.00 90.00 130 ILE A C 1
ATOM 1003 O O . ILE A 1 130 ? -9.857 -0.270 18.112 1.00 90.00 130 ILE A O 1
ATOM 1007 N N . PHE A 1 131 ? -9.833 1.955 18.453 1.00 92.19 131 PHE A N 1
ATOM 1008 C CA . PHE A 1 131 ? -8.378 2.114 18.423 1.00 92.19 131 PHE A CA 1
ATOM 1009 C C . PHE A 1 131 ? -7.884 2.653 19.775 1.00 92.19 131 PHE A C 1
ATOM 1011 O O . PHE A 1 131 ? -7.824 3.865 19.969 1.00 92.19 131 PHE A O 1
ATOM 1018 N N . PRO A 1 132 ? -7.523 1.780 20.736 1.00 86.94 132 PRO A N 1
ATOM 1019 C CA . PRO A 1 132 ? -7.163 2.207 22.092 1.00 86.94 132 PRO A CA 1
ATOM 1020 C C . PRO A 1 132 ? -5.892 3.063 22.167 1.00 86.94 132 PRO A C 1
ATOM 1022 O O . PRO A 1 132 ? -5.641 3.702 23.181 1.00 86.94 132 PRO A O 1
ATOM 1025 N N . LEU A 1 133 ? -5.070 3.051 21.113 1.00 87.81 133 LEU A N 1
ATOM 1026 C CA . LEU A 1 133 ? -3.802 3.780 21.056 1.00 87.81 133 LEU A CA 1
ATOM 1027 C C . LEU A 1 133 ? -3.928 5.158 20.386 1.00 87.81 133 LEU A C 1
ATOM 1029 O O . LEU A 1 133 ? -2.910 5.816 20.200 1.00 87.81 133 LEU A O 1
AT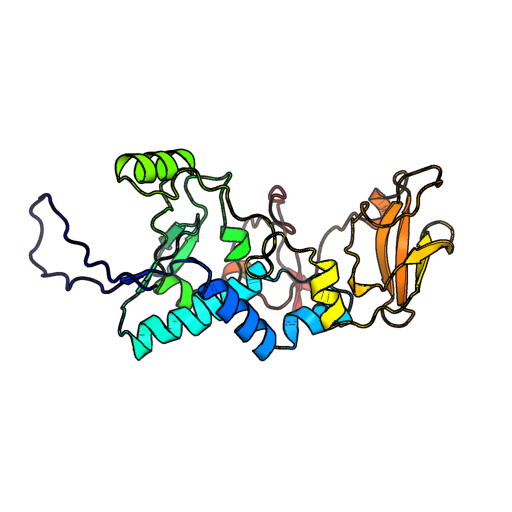OM 1033 N N . ALA A 1 134 ? -5.144 5.585 20.021 1.00 89.88 134 ALA A N 1
ATOM 1034 C CA . ALA A 1 134 ? -5.415 6.845 19.323 1.00 89.88 134 ALA A CA 1
ATOM 1035 C C . ALA A 1 134 ? -4.721 8.058 19.969 1.00 89.88 134 ALA A C 1
ATOM 1037 O O . ALA A 1 134 ? -4.061 8.831 19.276 1.00 89.88 134 ALA A O 1
ATOM 1038 N N . GLU A 1 135 ? -4.805 8.160 21.298 1.00 92.62 135 GLU A N 1
ATOM 1039 C CA . GLU A 1 135 ? -4.326 9.302 22.093 1.00 92.62 135 GLU A CA 1
ATOM 1040 C C . GLU A 1 135 ? -2.949 9.081 22.734 1.00 92.62 135 GLU A C 1
ATOM 1042 O O . GLU A 1 135 ? -2.523 9.837 23.612 1.00 92.62 135 GLU A O 1
ATOM 1047 N N . LEU A 1 136 ? -2.232 8.036 22.315 1.00 85.06 136 LEU A N 1
ATOM 1048 C CA . LEU A 1 136 ? -0.947 7.663 22.894 1.00 85.06 136 LEU A CA 1
ATOM 1049 C C . LEU A 1 136 ? 0.156 7.694 21.842 1.00 85.06 136 LEU A C 1
ATOM 1051 O O . LEU A 1 136 ? 0.038 7.143 20.751 1.00 85.06 136 LEU A O 1
ATOM 1055 N N . THR A 1 137 ? 1.286 8.276 22.215 1.00 90.81 137 THR A N 1
ATOM 1056 C CA . THR A 1 137 ? 2.550 8.131 21.500 1.00 90.81 137 THR A CA 1
ATOM 1057 C C . THR A 1 137 ? 3.146 6.755 21.735 1.00 90.81 137 THR A C 1
ATOM 1059 O O . THR A 1 137 ? 2.886 6.081 22.737 1.00 90.81 137 THR A O 1
ATOM 1062 N N . LYS A 1 138 ? 4.017 6.313 20.827 1.00 85.94 138 LYS A N 1
ATOM 1063 C CA . LYS A 1 138 ? 4.732 5.046 21.003 1.00 85.94 138 LYS A CA 1
ATOM 1064 C C . LYS A 1 138 ? 5.531 4.985 22.298 1.00 85.94 138 LYS A C 1
ATOM 1066 O O . LYS A 1 138 ? 5.630 3.914 22.898 1.00 85.94 138 LYS A O 1
ATOM 1071 N N . LEU A 1 139 ? 6.105 6.113 22.706 1.00 88.19 139 LEU A N 1
ATOM 1072 C CA . LEU A 1 139 ? 6.852 6.209 23.951 1.00 88.19 139 LEU A CA 1
ATOM 1073 C C . LEU A 1 139 ? 5.924 6.016 25.155 1.00 88.19 139 LEU A C 1
ATOM 1075 O O . LEU A 1 139 ? 6.216 5.172 25.997 1.00 88.19 139 LEU A O 1
ATOM 1079 N N . GLU A 1 140 ? 4.777 6.704 25.184 1.00 86.44 140 GLU A N 1
ATOM 1080 C CA . GLU A 1 140 ? 3.755 6.542 26.230 1.00 86.44 140 GLU A CA 1
ATOM 1081 C C . GLU A 1 140 ? 3.277 5.083 26.326 1.00 86.44 140 GLU A C 1
ATOM 1083 O O . GLU A 1 140 ? 3.234 4.528 27.421 1.00 86.44 140 GLU A O 1
ATOM 1088 N N . VAL A 1 141 ? 3.026 4.412 25.193 1.00 84.88 141 VAL A N 1
ATOM 1089 C CA . VAL A 1 141 ? 2.633 2.989 25.171 1.00 84.88 141 VAL A CA 1
ATOM 1090 C C . VAL A 1 141 ? 3.717 2.080 25.758 1.00 84.88 141 VAL A C 1
ATOM 1092 O O . VAL A 1 141 ? 3.406 1.165 26.519 1.00 84.88 141 VAL A O 1
ATOM 1095 N N . ARG A 1 142 ? 4.996 2.310 25.432 1.00 82.69 142 ARG A N 1
ATOM 1096 C CA . ARG A 1 142 ? 6.111 1.517 25.984 1.00 82.69 142 ARG A CA 1
ATOM 1097 C C . ARG A 1 142 ? 6.279 1.741 27.483 1.00 82.69 142 ARG A C 1
ATOM 1099 O O . ARG A 1 142 ? 6.502 0.775 28.209 1.00 82.69 142 ARG A O 1
ATOM 1106 N N . THR A 1 143 ? 6.149 2.983 27.941 1.00 85.62 143 THR A N 1
ATOM 1107 C CA . THR A 1 143 ? 6.186 3.327 29.367 1.00 85.62 143 THR A CA 1
ATOM 1108 C C . THR A 1 143 ? 5.024 2.678 30.110 1.00 85.62 143 THR A C 1
ATOM 1110 O O . THR A 1 143 ? 5.245 2.027 31.126 1.00 85.62 143 THR A O 1
ATOM 1113 N N . LEU A 1 144 ? 3.805 2.752 29.565 1.00 79.25 144 LEU A N 1
ATOM 1114 C CA . LEU A 1 144 ? 2.627 2.100 30.132 1.00 79.25 144 LEU A CA 1
ATOM 1115 C C . LEU A 1 144 ? 2.831 0.584 30.236 1.00 79.25 144 LEU A C 1
ATOM 1117 O O . LEU A 1 144 ? 2.598 0.006 31.295 1.00 79.25 144 LEU A O 1
ATOM 1121 N N . ALA A 1 145 ? 3.331 -0.047 29.171 1.00 82.25 145 ALA A N 1
ATOM 1122 C CA . ALA A 1 145 ? 3.627 -1.475 29.151 1.00 82.25 145 ALA A CA 1
ATOM 1123 C C . ALA A 1 145 ? 4.687 -1.864 30.194 1.00 82.25 145 ALA A C 1
ATOM 1125 O O . ALA A 1 145 ? 4.511 -2.854 30.901 1.00 82.25 145 ALA A O 1
ATOM 1126 N N . LYS A 1 146 ? 5.759 -1.072 30.329 1.00 81.88 146 LYS A N 1
ATOM 1127 C CA . LYS A 1 146 ? 6.808 -1.285 31.335 1.00 81.88 146 LYS A CA 1
ATOM 1128 C C . LYS A 1 146 ? 6.255 -1.166 32.757 1.00 81.88 146 LYS A C 1
ATOM 1130 O O . LYS A 1 146 ? 6.520 -2.037 33.578 1.00 81.88 146 LYS A O 1
ATOM 1135 N N . ASN A 1 147 ? 5.464 -0.128 33.027 1.00 85.69 147 ASN A N 1
ATOM 1136 C CA . ASN A 1 147 ? 4.879 0.126 34.346 1.00 85.69 147 ASN A CA 1
ATOM 1137 C C . ASN A 1 147 ? 3.907 -0.983 34.778 1.00 85.69 147 ASN A C 1
ATOM 1139 O O . ASN A 1 147 ? 3.792 -1.260 35.965 1.00 85.69 147 ASN A O 1
ATOM 1143 N N . HIS A 1 148 ? 3.257 -1.651 33.821 1.00 85.94 148 HIS A N 1
ATOM 1144 C CA . HIS A 1 148 ? 2.367 -2.791 34.068 1.00 85.94 148 HIS A CA 1
ATOM 1145 C C . HIS A 1 148 ? 3.073 -4.154 33.958 1.00 85.94 148 HIS A C 1
ATOM 1147 O O . HIS A 1 148 ? 2.412 -5.188 33.891 1.00 85.94 148 HIS A O 1
ATOM 1153 N N . GLY A 1 149 ? 4.410 -4.184 33.901 1.00 82.75 149 GLY A N 1
ATOM 1154 C CA . GLY A 1 149 ? 5.184 -5.428 33.890 1.00 82.75 149 GLY A CA 1
ATOM 1155 C C . GLY A 1 149 ? 5.043 -6.267 32.614 1.00 82.75 149 GLY A C 1
ATOM 1156 O O . GLY A 1 149 ? 5.363 -7.455 32.620 1.00 82.75 149 GLY A O 1
ATOM 1157 N N . LEU A 1 150 ? 4.583 -5.686 31.500 1.00 78.75 150 LEU A N 1
ATOM 1158 C CA . LEU A 1 150 ? 4.465 -6.414 30.240 1.00 78.75 150 LEU A CA 1
ATOM 1159 C C . LEU A 1 150 ? 5.860 -6.694 29.656 1.00 78.75 150 LEU A C 1
ATOM 1161 O O . LEU A 1 150 ? 6.633 -5.787 29.328 1.00 78.75 150 LEU A O 1
ATOM 1165 N N . THR A 1 151 ? 6.187 -7.974 29.475 1.00 77.81 151 THR A N 1
ATOM 1166 C CA . THR A 1 151 ? 7.512 -8.440 29.014 1.00 77.81 151 THR A CA 1
ATOM 1167 C C . THR A 1 151 ? 7.868 -7.969 27.602 1.00 77.81 151 THR A C 1
ATOM 1169 O O . THR A 1 151 ? 9.039 -7.880 27.241 1.00 77.81 151 THR A O 1
ATOM 1172 N N . ASN A 1 152 ? 6.868 -7.604 26.800 1.00 74.88 152 ASN A N 1
ATOM 1173 C CA . ASN A 1 152 ? 7.033 -7.129 25.430 1.00 74.88 152 ASN A CA 1
ATOM 1174 C C . ASN A 1 152 ? 7.277 -5.611 25.308 1.00 74.88 152 ASN A C 1
ATOM 1176 O O . ASN A 1 152 ? 7.405 -5.131 24.181 1.00 74.88 152 ASN A O 1
ATOM 1180 N N . HIS A 1 153 ? 7.376 -4.856 26.411 1.00 74.38 153 HIS A N 1
ATOM 1181 C CA . HIS A 1 153 ? 7.539 -3.392 26.389 1.00 74.38 153 HIS A CA 1
ATOM 1182 C C . HIS A 1 153 ? 8.746 -2.913 25.556 1.00 74.38 153 HIS A C 1
ATOM 1184 O O . HIS A 1 153 ? 8.695 -1.851 24.932 1.00 74.38 153 HIS A O 1
ATOM 1190 N N . ALA A 1 154 ? 9.827 -3.701 25.512 1.00 73.62 154 ALA A N 1
ATOM 1191 C CA . ALA A 1 154 ? 11.050 -3.384 24.774 1.00 73.62 154 ALA A CA 1
ATOM 1192 C C . ALA A 1 154 ? 11.105 -3.995 23.361 1.00 73.62 154 ALA A C 1
ATOM 1194 O O . ALA A 1 154 ? 12.043 -3.713 22.610 1.00 73.62 154 ALA A O 1
ATOM 1195 N N . ARG A 1 155 ? 10.119 -4.819 22.972 1.00 77.06 155 ARG A N 1
ATOM 1196 C CA . ARG A 1 155 ? 10.132 -5.530 21.686 1.00 77.06 155 ARG A CA 1
ATOM 1197 C C . ARG A 1 155 ? 10.232 -4.527 20.532 1.00 77.06 155 ARG A C 1
ATOM 1199 O O . ARG A 1 155 ? 9.540 -3.505 20.512 1.00 77.06 155 ARG A O 1
ATOM 1206 N N . LYS A 1 156 ? 11.120 -4.800 19.570 1.00 74.31 156 LYS A N 1
ATOM 1207 C CA . LYS A 1 156 ? 11.198 -4.010 18.334 1.00 74.31 156 LYS A CA 1
ATOM 1208 C C . LYS A 1 156 ? 9.875 -4.113 17.576 1.00 74.31 156 LYS A C 1
ATOM 1210 O O . LYS A 1 156 ? 9.218 -5.154 17.599 1.00 74.31 156 LYS A O 1
ATOM 1215 N N . ASP A 1 157 ? 9.491 -3.016 16.934 1.00 70.44 157 ASP A N 1
ATOM 1216 C CA . ASP A 1 157 ? 8.310 -3.006 16.077 1.00 70.44 157 ASP A CA 1
ATOM 1217 C C . ASP A 1 157 ? 8.520 -3.988 14.919 1.00 70.44 157 ASP A C 1
ATOM 1219 O O . ASP A 1 157 ? 9.629 -4.094 14.393 1.00 70.44 157 ASP A O 1
ATOM 1223 N N . SER A 1 158 ? 7.464 -4.699 14.528 1.00 65.38 158 SER A N 1
ATOM 1224 C CA . SER A 1 158 ? 7.505 -5.571 13.357 1.00 65.38 158 SER A CA 1
ATOM 1225 C C . SER A 1 158 ? 7.832 -4.750 12.110 1.00 65.38 158 SER A C 1
ATOM 1227 O O . SER A 1 158 ? 7.136 -3.786 11.790 1.00 65.38 158 SER A O 1
ATOM 1229 N N . THR A 1 159 ? 8.903 -5.131 11.423 1.00 60.91 159 THR A N 1
ATOM 1230 C CA . THR A 1 159 ? 9.286 -4.626 10.105 1.00 60.91 159 THR A CA 1
ATOM 1231 C C . THR A 1 159 ? 8.973 -5.692 9.052 1.00 60.91 159 THR A C 1
ATOM 1233 O O . THR A 1 159 ? 8.954 -6.887 9.349 1.00 60.91 159 THR A O 1
ATOM 1236 N N . GLY A 1 160 ? 8.696 -5.262 7.819 1.00 61.12 160 GLY A N 1
ATOM 1237 C CA . GLY A 1 160 ? 8.271 -6.159 6.741 1.00 61.12 160 GLY A CA 1
ATOM 1238 C C . GLY A 1 160 ? 6.757 -6.387 6.700 1.00 61.12 160 GLY A C 1
ATOM 1239 O O . GLY A 1 160 ? 5.996 -5.745 7.420 1.00 61.12 160 GLY A O 1
ATOM 1240 N N . ILE A 1 161 ? 6.328 -7.283 5.814 1.00 62.16 161 ILE A N 1
ATOM 1241 C CA . ILE A 1 161 ? 4.910 -7.573 5.564 1.00 62.16 161 ILE A CA 1
ATOM 1242 C C . ILE A 1 161 ? 4.344 -8.384 6.730 1.00 62.16 161 ILE A C 1
ATOM 1244 O O . ILE A 1 161 ? 4.961 -9.362 7.165 1.00 62.16 161 ILE A O 1
ATOM 1248 N N . CYS A 1 162 ? 3.149 -8.014 7.200 1.00 61.22 162 CYS A N 1
ATOM 1249 C CA . CYS A 1 162 ? 2.539 -8.454 8.462 1.00 61.22 162 CYS A CA 1
ATOM 1250 C C . CYS A 1 162 ? 2.544 -9.980 8.712 1.00 61.22 162 CYS A C 1
ATOM 1252 O O . CYS A 1 162 ? 2.541 -10.415 9.868 1.00 61.22 162 CYS A O 1
ATOM 1254 N N . PHE A 1 163 ? 2.533 -10.807 7.663 1.00 60.53 163 PHE A N 1
ATOM 1255 C CA . PHE A 1 163 ? 2.501 -12.274 7.769 1.00 60.53 163 PHE A CA 1
ATOM 1256 C C . PHE A 1 163 ? 3.758 -12.992 7.263 1.00 60.53 163 PHE A C 1
ATOM 1258 O O . PHE A 1 163 ? 3.961 -14.160 7.581 1.00 60.53 163 PHE A O 1
ATOM 1265 N N . ILE A 1 164 ? 4.610 -12.308 6.499 1.00 55.72 164 ILE A N 1
ATOM 1266 C CA . ILE A 1 164 ? 5.871 -12.868 5.987 1.00 55.72 164 ILE A CA 1
ATOM 1267 C C . ILE A 1 164 ? 6.989 -12.664 7.023 1.00 55.72 164 ILE A C 1
ATOM 1269 O O . ILE A 1 164 ? 7.937 -13.451 7.087 1.00 55.72 164 ILE A O 1
ATOM 1273 N N . GLY A 1 165 ? 6.844 -11.648 7.884 1.00 59.34 165 GLY A N 1
ATOM 1274 C CA . GLY A 1 165 ? 7.856 -11.243 8.856 1.00 59.34 165 GLY A CA 1
ATOM 1275 C C . GLY A 1 165 ? 9.064 -10.603 8.171 1.00 59.34 165 GLY A C 1
ATOM 1276 O O . GLY A 1 165 ? 8.949 -10.054 7.078 1.00 59.34 165 GLY A O 1
ATOM 1277 N N . GLU A 1 166 ? 10.243 -10.721 8.788 1.00 54.19 166 GLU A N 1
ATOM 1278 C CA . GLU A 1 166 ? 11.515 -10.226 8.228 1.00 54.19 166 GLU A CA 1
ATOM 1279 C C . GLU A 1 166 ? 12.028 -11.064 7.034 1.00 54.19 166 GLU A C 1
ATOM 1281 O O . GLU A 1 166 ? 13.094 -10.782 6.486 1.00 54.19 166 GLU A O 1
ATOM 1286 N N . ARG A 1 167 ? 11.299 -12.112 6.617 1.00 52.84 167 ARG A N 1
ATOM 1287 C CA . ARG A 1 167 ? 11.703 -12.975 5.498 1.00 52.84 167 ARG A CA 1
ATOM 1288 C C . ARG A 1 167 ? 11.698 -12.200 4.178 1.00 52.84 167 ARG A C 1
ATOM 1290 O O . ARG A 1 167 ? 10.893 -11.299 3.952 1.00 52.84 167 ARG A O 1
ATOM 1297 N N . ASN A 1 168 ? 12.591 -12.598 3.275 1.00 65.12 168 ASN A N 1
ATOM 1298 C CA . ASN A 1 168 ? 12.773 -11.963 1.976 1.00 65.12 168 ASN A CA 1
ATOM 1299 C C . ASN A 1 168 ? 11.501 -12.106 1.114 1.00 65.12 168 ASN A C 1
ATOM 1301 O O . ASN A 1 168 ? 11.187 -13.196 0.638 1.00 65.12 168 ASN A O 1
ATOM 1305 N N . TYR A 1 169 ? 10.775 -11.003 0.898 1.00 70.81 169 TYR A N 1
ATOM 1306 C CA . TYR A 1 169 ? 9.541 -10.971 0.101 1.00 70.81 169 TYR A CA 1
ATOM 1307 C C . TYR A 1 169 ? 9.705 -11.602 -1.288 1.00 70.81 169 TYR A C 1
ATOM 1309 O O . TYR A 1 169 ? 8.822 -12.317 -1.757 1.00 70.81 169 TYR A O 1
ATOM 1317 N N . ALA A 1 170 ? 10.870 -11.418 -1.918 1.00 71.44 170 ALA A N 1
ATOM 1318 C CA . ALA A 1 170 ? 11.153 -12.018 -3.215 1.00 71.44 170 ALA A CA 1
ATOM 1319 C C . ALA A 1 170 ? 11.181 -13.554 -3.148 1.00 71.44 170 ALA A C 1
ATOM 1321 O O . ALA A 1 170 ? 10.728 -14.204 -4.083 1.00 71.44 170 ALA A O 1
ATOM 1322 N N . GLN A 1 171 ? 11.666 -14.148 -2.050 1.00 75.00 171 GLN A N 1
ATOM 1323 C CA . GLN A 1 171 ? 11.610 -15.603 -1.846 1.00 75.00 171 GLN A CA 1
ATOM 1324 C C . GLN A 1 171 ? 10.177 -16.088 -1.619 1.00 75.00 171 GLN A C 1
ATOM 1326 O O . GLN A 1 171 ? 9.811 -17.150 -2.107 1.00 75.00 171 GLN A O 1
ATOM 1331 N N . PHE A 1 172 ? 9.348 -15.310 -0.916 1.00 75.50 172 PHE A N 1
ATOM 1332 C CA . PHE A 1 172 ? 7.932 -15.643 -0.762 1.00 75.50 172 PHE A CA 1
ATOM 1333 C C . PHE A 1 172 ? 7.221 -15.690 -2.121 1.00 75.50 172 PHE A C 1
ATOM 1335 O O . PHE A 1 172 ? 6.540 -16.672 -2.412 1.00 75.50 172 PHE A O 1
ATOM 1342 N N . LEU A 1 173 ? 7.428 -14.673 -2.965 1.00 76.81 173 LEU A N 1
ATOM 1343 C CA . LEU A 1 173 ? 6.832 -14.604 -4.301 1.00 76.81 173 LEU A CA 1
ATOM 1344 C C . LEU A 1 173 ? 7.295 -15.743 -5.222 1.00 76.81 173 LEU A C 1
ATOM 1346 O O . LEU A 1 173 ? 6.499 -16.227 -6.020 1.00 76.81 173 LEU A O 1
ATOM 1350 N N . GLN A 1 174 ? 8.537 -16.222 -5.083 1.00 79.94 174 GLN A N 1
ATOM 1351 C CA . GLN A 1 174 ? 9.070 -17.340 -5.881 1.00 79.94 174 GLN A CA 1
ATOM 1352 C C . GLN A 1 174 ? 8.306 -18.656 -5.697 1.00 79.94 174 GLN A C 1
ATOM 1354 O O . GLN A 1 174 ? 8.344 -19.500 -6.585 1.00 79.94 174 GLN A O 1
ATOM 1359 N N . ASN A 1 175 ? 7.589 -18.833 -4.585 1.00 78.19 175 ASN A N 1
ATOM 1360 C CA . ASN A 1 175 ? 6.754 -20.020 -4.381 1.00 78.19 175 ASN A CA 1
ATOM 1361 C C . ASN A 1 175 ? 5.486 -20.018 -5.253 1.00 78.19 175 ASN A C 1
ATOM 1363 O O . ASN A 1 175 ? 4.838 -21.052 -5.381 1.00 78.19 175 ASN A O 1
ATOM 1367 N N . TYR A 1 176 ? 5.113 -18.863 -5.814 1.00 78.94 176 TYR A N 1
ATOM 1368 C CA . TYR A 1 176 ? 3.853 -18.663 -6.538 1.00 78.94 176 TYR A CA 1
ATOM 1369 C C . TYR A 1 176 ? 4.048 -18.123 -7.958 1.00 78.94 176 TYR A C 1
ATOM 1371 O O . TYR A 1 176 ? 3.161 -18.270 -8.796 1.00 78.94 176 TYR A O 1
ATOM 1379 N N . LEU A 1 177 ? 5.190 -17.489 -8.234 1.00 81.56 177 LEU A N 1
ATOM 1380 C CA . LEU A 1 177 ? 5.524 -16.902 -9.526 1.00 81.56 177 LEU A CA 1
ATOM 1381 C C . LEU A 1 177 ? 6.806 -17.544 -10.066 1.00 81.56 177 LEU A C 1
ATOM 1383 O O . LEU A 1 177 ? 7.833 -17.507 -9.379 1.00 81.56 177 LEU A O 1
ATOM 1387 N N . PRO A 1 178 ? 6.779 -18.111 -11.286 1.00 76.94 178 PRO A N 1
ATOM 1388 C CA . PRO A 1 178 ? 7.965 -18.713 -11.870 1.00 76.94 178 PRO A CA 1
ATOM 1389 C C . PRO A 1 178 ? 9.031 -17.643 -12.120 1.00 76.94 178 PRO A C 1
ATOM 1391 O O . PRO A 1 178 ? 8.734 -16.545 -12.599 1.00 76.94 178 PRO A O 1
ATOM 1394 N N . LYS A 1 179 ? 10.295 -17.975 -11.840 1.00 80.81 179 LYS A N 1
ATOM 1395 C CA . LYS A 1 179 ? 11.418 -17.162 -12.313 1.00 80.81 179 LYS A CA 1
ATOM 1396 C C . LYS A 1 179 ? 11.518 -17.319 -13.820 1.00 80.81 179 LYS A C 1
ATOM 1398 O O . LYS A 1 179 ? 11.840 -18.399 -14.309 1.00 80.81 179 LYS A O 1
ATOM 1403 N N . LYS A 1 180 ? 11.255 -16.235 -14.540 1.00 87.88 180 LYS A N 1
ATOM 1404 C CA . LYS A 1 180 ? 11.503 -16.150 -15.974 1.00 87.88 180 LYS A CA 1
ATOM 1405 C C . LYS A 1 180 ? 12.493 -15.024 -16.202 1.00 87.88 180 LYS A C 1
ATOM 1407 O O . LYS A 1 180 ? 12.160 -13.856 -15.989 1.00 87.88 180 LYS A O 1
ATOM 1412 N N . THR A 1 181 ? 13.703 -15.382 -16.617 1.00 93.75 181 THR A N 1
ATOM 1413 C CA . THR A 1 181 ? 14.724 -14.393 -16.957 1.00 93.75 181 THR A CA 1
ATOM 1414 C C . THR A 1 181 ? 14.220 -13.497 -18.085 1.00 93.75 181 THR A C 1
ATOM 1416 O O . THR A 1 181 ? 13.544 -13.955 -19.009 1.00 93.75 181 THR A O 1
ATOM 1419 N N . GLY A 1 182 ? 14.496 -12.207 -17.962 1.00 95.25 182 GLY A N 1
ATOM 1420 C CA . GLY A 1 182 ? 14.197 -11.192 -18.965 1.00 95.25 182 GLY A CA 1
ATOM 1421 C C . GLY A 1 182 ? 15.227 -10.075 -18.897 1.00 95.25 182 GLY A C 1
ATOM 1422 O O . GLY A 1 182 ? 16.189 -10.170 -18.131 1.00 95.25 182 GLY A O 1
ATOM 1423 N N . HIS A 1 183 ? 15.033 -9.029 -19.690 1.00 97.50 183 HIS A N 1
ATOM 1424 C CA . HIS A 1 183 ? 16.031 -7.979 -19.863 1.00 97.50 183 HIS A CA 1
ATOM 1425 C C . HIS A 1 183 ? 15.606 -6.668 -19.209 1.00 97.50 183 HIS A C 1
ATOM 1427 O O . HIS A 1 183 ? 14.452 -6.239 -19.301 1.00 97.50 183 HIS A O 1
ATOM 1433 N N . PHE A 1 184 ? 16.578 -6.002 -18.589 1.00 97.56 184 PHE A N 1
ATOM 1434 C CA . PHE A 1 184 ? 16.485 -4.580 -18.312 1.00 97.56 184 PHE A CA 1
ATOM 1435 C C . PHE A 1 184 ? 16.777 -3.802 -19.592 1.00 97.56 184 PHE A C 1
ATOM 1437 O O . PHE A 1 184 ? 17.850 -3.961 -20.179 1.00 97.56 184 PHE A O 1
ATOM 1444 N N . ILE A 1 185 ? 15.836 -2.956 -20.001 1.00 97.19 185 ILE A N 1
ATOM 1445 C CA . ILE A 1 185 ? 15.966 -2.096 -21.178 1.00 97.19 185 ILE A CA 1
ATOM 1446 C C . ILE A 1 185 ? 16.061 -0.654 -20.703 1.00 97.19 185 ILE A C 1
ATOM 1448 O O . ILE A 1 185 ? 15.149 -0.161 -20.042 1.00 97.19 185 ILE A O 1
ATOM 1452 N N . ASP A 1 186 ? 17.151 0.025 -21.037 1.00 95.69 186 ASP A N 1
ATOM 1453 C CA . ASP A 1 186 ? 17.253 1.463 -20.824 1.00 95.69 186 ASP A CA 1
ATOM 1454 C C . ASP A 1 186 ? 16.290 2.183 -21.771 1.00 95.69 186 ASP A C 1
ATOM 1456 O O . ASP A 1 186 ? 16.432 2.111 -22.990 1.00 95.69 186 ASP A O 1
ATOM 1460 N N . VAL A 1 187 ? 15.296 2.865 -21.208 1.00 95.81 187 VAL A N 1
ATOM 1461 C CA . VAL A 1 187 ? 14.241 3.544 -21.969 1.00 95.81 187 VAL A CA 1
ATOM 1462 C C . VAL A 1 187 ? 14.780 4.697 -22.822 1.00 95.81 187 VAL A C 1
ATOM 1464 O O . VAL A 1 187 ? 14.178 5.029 -23.839 1.00 95.81 187 VAL A O 1
ATOM 1467 N N . SER A 1 188 ? 15.917 5.289 -22.441 1.00 93.06 188 SER A N 1
ATOM 1468 C CA . SER A 1 188 ? 16.509 6.425 -23.155 1.00 93.06 188 SER A CA 1
ATOM 1469 C C . SER A 1 188 ? 17.277 5.991 -24.407 1.00 93.06 188 SER A C 1
ATOM 1471 O O . SER A 1 188 ? 17.241 6.669 -25.432 1.00 93.06 188 SER A O 1
ATOM 1473 N N . THR A 1 189 ? 17.940 4.833 -24.349 1.00 93.12 189 THR A N 1
ATOM 1474 C CA . THR A 1 189 ? 18.784 4.317 -25.440 1.00 93.12 189 THR A CA 1
ATOM 1475 C C . THR A 1 189 ? 18.183 3.120 -26.171 1.00 93.12 189 THR A C 1
ATOM 1477 O O . THR A 1 189 ? 18.701 2.712 -27.211 1.00 93.12 189 THR A O 1
ATOM 1480 N N . ASN A 1 190 ? 17.109 2.541 -25.629 1.00 95.06 190 ASN A N 1
ATOM 1481 C CA . ASN A 1 190 ? 16.503 1.276 -26.043 1.00 95.06 190 ASN A CA 1
ATOM 1482 C C . ASN A 1 190 ? 17.495 0.092 -26.060 1.00 95.06 190 ASN A C 1
ATOM 1484 O O . ASN A 1 190 ? 17.311 -0.879 -26.796 1.00 95.06 190 ASN A O 1
ATOM 1488 N N . LYS A 1 191 ? 18.574 0.170 -25.268 1.00 95.00 191 LYS A N 1
ATOM 1489 C CA . LYS A 1 191 ? 19.591 -0.884 -25.159 1.00 95.00 191 LYS A CA 1
ATOM 1490 C C . LYS A 1 191 ? 19.314 -1.794 -23.973 1.00 95.00 191 LYS A C 1
ATOM 1492 O O . LYS A 1 191 ? 18.843 -1.356 -22.925 1.00 95.00 191 LYS A O 1
ATOM 1497 N N . ILE A 1 192 ? 19.678 -3.063 -24.126 1.00 96.12 192 ILE A N 1
ATOM 1498 C CA . ILE A 1 192 ? 19.733 -4.003 -23.007 1.00 96.12 192 ILE A CA 1
ATOM 1499 C C . ILE A 1 192 ? 20.921 -3.616 -22.126 1.00 96.12 192 ILE A C 1
ATOM 1501 O O . ILE A 1 192 ? 22.052 -3.549 -22.606 1.00 96.12 192 ILE A O 1
ATOM 1505 N N . VAL A 1 193 ? 20.659 -3.370 -20.844 1.00 94.69 193 VAL A N 1
ATOM 1506 C CA . VAL A 1 193 ? 21.685 -2.987 -19.857 1.00 94.69 193 VAL A CA 1
ATOM 1507 C C . VAL A 1 193 ? 21.950 -4.074 -18.817 1.00 94.69 193 VAL A C 1
ATOM 1509 O O . VAL A 1 193 ? 22.893 -3.969 -18.041 1.00 94.69 193 VAL A O 1
ATOM 1512 N N . GLY A 1 194 ? 21.148 -5.140 -18.816 1.00 94.50 194 GLY A N 1
ATOM 1513 C CA . GLY A 1 194 ? 21.365 -6.321 -17.988 1.00 94.50 194 GLY A CA 1
ATOM 1514 C C . GLY A 1 194 ? 20.167 -7.264 -17.987 1.00 94.50 194 GLY A C 1
ATOM 1515 O O . GLY A 1 194 ? 19.198 -7.069 -18.721 1.00 94.50 194 GLY A O 1
ATOM 1516 N N . GLU A 1 195 ? 20.225 -8.273 -17.125 1.00 95.69 195 GLU A N 1
ATOM 1517 C CA . GLU A 1 195 ? 19.182 -9.287 -16.971 1.00 95.69 195 GLU A CA 1
ATOM 1518 C C . GLU A 1 195 ? 18.502 -9.211 -15.603 1.00 95.69 195 GLU A C 1
ATOM 1520 O O . GLU A 1 195 ? 19.080 -8.775 -14.606 1.00 95.69 195 GLU A O 1
ATOM 1525 N N . HIS A 1 196 ? 17.265 -9.692 -15.546 1.00 94.38 196 HIS A N 1
ATOM 1526 C CA . HIS A 1 196 ? 16.439 -9.692 -14.351 1.00 94.38 196 HIS A CA 1
ATOM 1527 C C . HIS A 1 196 ? 15.724 -11.026 -14.148 1.00 94.38 196 HIS A C 1
ATOM 1529 O O . HIS A 1 196 ? 15.501 -11.780 -15.089 1.00 94.38 196 HIS A O 1
ATOM 1535 N N . GLN A 1 197 ? 15.257 -11.293 -12.929 1.00 91.81 197 GLN A N 1
ATOM 1536 C CA . GLN A 1 197 ? 14.647 -12.587 -12.570 1.00 91.81 197 GLN A CA 1
ATOM 1537 C C . GLN A 1 197 ? 13.132 -12.684 -12.861 1.00 91.81 197 GLN A C 1
ATOM 1539 O O . GLN A 1 197 ? 12.500 -13.691 -12.543 1.00 91.81 197 GLN A O 1
ATOM 1544 N N . GLY A 1 198 ? 12.552 -11.634 -13.450 1.00 92.50 198 GLY A N 1
ATOM 1545 C CA . GLY A 1 198 ? 11.157 -11.553 -13.895 1.00 92.50 198 GLY A CA 1
ATOM 1546 C C . GLY A 1 198 ? 10.510 -10.228 -13.491 1.00 92.50 198 GLY A C 1
ATOM 1547 O O . GLY A 1 198 ? 10.760 -9.729 -12.393 1.00 92.50 198 GLY A O 1
ATOM 1548 N N . TYR A 1 199 ? 9.657 -9.657 -14.347 1.00 93.25 199 TYR A N 1
ATOM 1549 C CA . TYR A 1 199 ? 9.084 -8.313 -14.138 1.00 93.25 199 TYR A CA 1
ATOM 1550 C C . TYR A 1 199 ? 8.320 -8.150 -12.806 1.00 93.25 199 TYR A C 1
ATOM 1552 O O . TYR A 1 199 ? 8.223 -7.045 -12.257 1.00 93.25 199 TYR A O 1
ATOM 1560 N N . ALA A 1 200 ? 7.767 -9.243 -12.271 1.00 91.25 200 ALA A N 1
ATOM 1561 C CA . ALA A 1 200 ? 6.933 -9.243 -11.071 1.00 91.25 200 ALA A CA 1
ATOM 1562 C C . ALA A 1 200 ? 7.709 -8.912 -9.782 1.00 91.25 200 ALA A C 1
ATOM 1564 O O . ALA A 1 200 ? 7.104 -8.481 -8.801 1.00 91.25 200 ALA A O 1
ATOM 1565 N N . PHE A 1 201 ? 9.037 -9.074 -9.788 1.00 90.69 201 PHE A N 1
ATOM 1566 C CA . PHE A 1 201 ? 9.904 -8.848 -8.625 1.00 90.69 201 PHE A CA 1
ATOM 1567 C C . PHE A 1 201 ? 10.407 -7.407 -8.487 1.00 90.69 201 PHE A C 1
ATOM 1569 O O . PHE A 1 201 ? 11.112 -7.090 -7.529 1.00 90.69 201 PHE A O 1
ATOM 1576 N N . TYR A 1 202 ? 10.057 -6.536 -9.432 1.00 92.94 202 TYR A N 1
ATOM 1577 C CA . TYR A 1 202 ? 10.528 -5.155 -9.474 1.00 92.94 202 TYR A CA 1
ATOM 1578 C C . TYR A 1 202 ? 9.374 -4.186 -9.243 1.00 92.94 202 TYR A C 1
ATOM 1580 O O . TYR A 1 202 ? 8.221 -4.526 -9.472 1.00 92.94 202 TYR A O 1
ATOM 1588 N N . THR A 1 203 ? 9.638 -2.974 -8.773 1.00 93.69 203 THR A N 1
ATOM 1589 C CA . THR A 1 203 ? 8.611 -1.937 -8.563 1.00 93.69 203 THR A CA 1
ATOM 1590 C C . THR A 1 203 ? 9.064 -0.629 -9.192 1.00 93.69 203 THR A C 1
ATOM 1592 O O . THR A 1 203 ? 10.248 -0.316 -9.148 1.00 93.69 203 THR A O 1
ATOM 1595 N N . ILE A 1 204 ? 8.140 0.153 -9.755 1.00 95.25 204 ILE A N 1
ATOM 1596 C CA . ILE A 1 204 ? 8.460 1.475 -10.316 1.00 95.25 204 ILE A CA 1
ATOM 1597 C C . ILE A 1 204 ? 9.188 2.339 -9.265 1.00 95.25 204 ILE A C 1
ATOM 1599 O O . ILE A 1 204 ? 8.809 2.367 -8.091 1.00 95.25 204 ILE A O 1
ATOM 1603 N N . GLY A 1 205 ? 10.260 3.015 -9.665 1.00 94.25 205 GLY A N 1
ATOM 1604 C CA . GLY A 1 205 ? 11.158 3.799 -8.815 1.00 94.25 205 GLY A CA 1
ATOM 1605 C C . GLY A 1 205 ? 12.172 2.982 -8.002 1.00 94.25 205 GLY A C 1
ATOM 1606 O O . GLY A 1 205 ? 12.934 3.558 -7.229 1.00 94.25 205 GLY A O 1
ATOM 1607 N N . GLN A 1 206 ? 12.205 1.652 -8.126 1.00 94.56 206 GLN A N 1
ATOM 1608 C CA . GLN A 1 206 ? 13.206 0.821 -7.452 1.00 94.56 206 GLN A CA 1
ATOM 1609 C C . GLN A 1 206 ? 14.597 1.029 -8.061 1.00 94.56 206 GLN A C 1
ATOM 1611 O O . GLN A 1 206 ? 14.748 0.951 -9.276 1.00 94.56 206 GLN A O 1
ATOM 1616 N N . ASN A 1 207 ? 15.614 1.208 -7.213 1.00 92.69 207 ASN A N 1
ATOM 1617 C CA . ASN A 1 207 ? 17.028 1.264 -7.614 1.00 92.69 207 ASN A CA 1
ATOM 1618 C C . ASN A 1 207 ? 17.899 0.145 -7.013 1.00 92.69 207 ASN A C 1
ATOM 1620 O O . ASN A 1 207 ? 18.922 -0.234 -7.577 1.00 92.69 207 ASN A O 1
ATOM 1624 N N . LYS A 1 208 ? 17.520 -0.402 -5.854 1.00 90.44 208 LYS A N 1
ATOM 1625 C CA . LYS A 1 208 ? 18.249 -1.492 -5.190 1.00 90.44 208 LYS A CA 1
ATOM 1626 C C . LYS A 1 208 ? 17.856 -2.847 -5.774 1.00 90.44 208 LYS A C 1
ATOM 1628 O O . LYS A 1 208 ? 16.704 -3.060 -6.144 1.00 90.44 208 LYS A O 1
ATOM 1633 N N . GLY A 1 209 ? 18.806 -3.781 -5.801 1.00 87.75 209 GLY A N 1
ATOM 1634 C CA . GLY A 1 209 ? 18.564 -5.159 -6.247 1.00 87.75 209 GLY A CA 1
ATOM 1635 C C . GLY A 1 209 ? 18.378 -5.321 -7.759 1.00 87.75 209 GLY A C 1
ATOM 1636 O O . GLY A 1 209 ? 17.915 -6.371 -8.192 1.00 87.75 209 GLY A O 1
ATOM 1637 N N . LEU A 1 210 ? 18.724 -4.301 -8.555 1.00 91.75 210 LEU A N 1
ATOM 1638 C CA . LEU A 1 210 ? 18.778 -4.415 -10.018 1.00 91.75 210 LEU A CA 1
ATOM 1639 C C . LEU A 1 210 ? 20.052 -5.128 -10.490 1.00 91.75 210 LEU A C 1
ATOM 1641 O O . LEU A 1 210 ? 20.066 -5.686 -11.574 1.00 91.75 210 LEU A O 1
ATOM 1645 N N . ASN A 1 211 ? 21.115 -5.120 -9.674 1.00 88.94 211 ASN A N 1
ATOM 1646 C CA . ASN A 1 211 ? 22.425 -5.708 -9.987 1.00 88.94 211 ASN A CA 1
ATOM 1647 C C . ASN A 1 211 ? 23.058 -5.196 -11.297 1.00 88.94 211 ASN A C 1
ATOM 1649 O O . ASN A 1 211 ? 23.935 -5.844 -11.853 1.00 88.94 211 ASN A O 1
ATOM 1653 N N . LEU A 1 212 ? 22.678 -3.993 -11.737 1.00 87.88 212 LEU A N 1
ATOM 1654 C CA . LEU A 1 212 ? 23.256 -3.271 -12.879 1.00 87.88 212 LEU A CA 1
ATOM 1655 C C . LEU A 1 212 ? 24.566 -2.552 -12.496 1.00 87.88 212 LEU A C 1
ATOM 1657 O O . LEU A 1 212 ? 24.769 -1.375 -12.792 1.00 87.88 212 LEU A O 1
ATOM 1661 N N . GLY A 1 213 ? 25.428 -3.240 -11.743 1.00 74.19 213 GLY A N 1
ATOM 1662 C CA . GLY A 1 213 ? 26.737 -2.718 -11.344 1.00 74.19 213 GLY A CA 1
ATOM 1663 C C . GLY A 1 213 ? 27.658 -2.535 -12.554 1.00 74.19 213 GLY A C 1
ATOM 1664 O O . GLY A 1 213 ? 27.544 -3.264 -13.531 1.00 74.19 213 GLY A O 1
ATOM 1665 N N . GLY A 1 214 ? 28.564 -1.556 -12.497 1.00 73.50 214 GLY A N 1
ATOM 1666 C CA . GLY A 1 214 ? 29.479 -1.240 -13.606 1.00 73.50 214 GLY A CA 1
ATOM 1667 C C . GLY A 1 214 ? 28.923 -0.247 -14.632 1.00 73.50 214 GLY A C 1
ATOM 1668 O O . GLY A 1 214 ? 29.655 0.192 -15.513 1.00 73.50 214 GLY A O 1
ATOM 1669 N N . CYS A 1 215 ? 27.661 0.164 -14.493 1.00 76.00 215 CYS A N 1
ATOM 1670 C CA . CYS A 1 215 ? 27.114 1.291 -15.240 1.00 76.00 215 CYS A CA 1
ATOM 1671 C C . CYS A 1 215 ? 27.636 2.629 -14.693 1.00 76.00 215 CYS A C 1
ATOM 1673 O O . CYS A 1 215 ? 27.873 2.764 -13.491 1.00 76.00 215 CYS A O 1
ATOM 1675 N N . VAL A 1 216 ? 27.771 3.626 -15.575 1.00 78.19 216 VAL A N 1
ATOM 1676 C CA . VAL A 1 216 ? 28.266 4.978 -15.236 1.00 78.19 216 VAL A CA 1
ATOM 1677 C C . VAL A 1 216 ? 27.391 5.654 -14.177 1.00 78.19 216 VAL A C 1
ATOM 1679 O O . VAL A 1 216 ? 27.889 6.369 -13.311 1.00 78.19 216 VAL A O 1
ATOM 1682 N N . GLU A 1 217 ? 26.088 5.390 -14.210 1.00 86.69 217 GLU A N 1
ATOM 1683 C CA . GLU A 1 217 ? 25.122 5.929 -13.263 1.00 86.69 217 GLU A CA 1
ATOM 1684 C C . GLU A 1 217 ? 24.203 4.848 -12.686 1.00 86.69 217 GLU A C 1
ATOM 1686 O O . GLU A 1 217 ? 24.148 3.706 -13.148 1.00 86.69 217 GLU A O 1
ATOM 1691 N N . ARG A 1 218 ? 23.469 5.221 -11.632 1.00 92.25 218 ARG A N 1
ATOM 1692 C CA . ARG A 1 218 ? 22.466 4.353 -11.009 1.00 92.25 218 ARG A CA 1
ATOM 1693 C C . ARG A 1 218 ? 21.214 4.312 -11.874 1.00 92.25 218 ARG A C 1
ATOM 1695 O O . ARG A 1 218 ? 20.736 5.357 -12.297 1.00 92.25 218 ARG A O 1
ATOM 1702 N N . TYR A 1 219 ? 20.639 3.127 -12.024 1.00 95.44 219 TYR A N 1
ATOM 1703 C CA . TYR A 1 219 ? 19.370 2.938 -12.717 1.00 95.44 219 TYR A CA 1
ATOM 1704 C C . TYR A 1 219 ? 18.183 2.870 -11.758 1.00 95.44 219 TYR A C 1
ATOM 1706 O O . TYR A 1 219 ? 18.297 2.409 -10.617 1.00 95.44 219 TYR A O 1
ATOM 1714 N N . PHE A 1 220 ? 17.028 3.292 -12.260 1.00 96.81 220 PHE A N 1
ATOM 1715 C CA . PHE A 1 220 ? 15.732 3.179 -11.605 1.00 96.81 220 PHE A CA 1
ATOM 1716 C C . PHE A 1 220 ? 14.747 2.494 -12.542 1.00 96.81 220 PHE A C 1
ATOM 1718 O O . PHE A 1 220 ? 14.719 2.792 -13.729 1.00 96.81 220 PHE A O 1
ATOM 1725 N N . VAL A 1 221 ? 13.905 1.610 -12.015 1.00 97.44 221 VAL A N 1
ATOM 1726 C CA . VAL A 1 221 ? 12.811 1.005 -12.788 1.00 97.44 221 VAL A CA 1
ATOM 1727 C C . VAL A 1 221 ? 11.773 2.074 -13.116 1.00 97.44 221 VAL A C 1
ATOM 1729 O O . VAL A 1 221 ? 11.191 2.642 -12.198 1.00 97.44 221 VAL A O 1
ATOM 1732 N N . CYS A 1 222 ? 11.498 2.328 -14.391 1.00 96.81 222 CYS A N 1
ATOM 1733 C CA . CYS A 1 222 ? 10.515 3.323 -14.835 1.00 96.81 222 CYS A CA 1
ATOM 1734 C C . CYS A 1 222 ? 9.311 2.718 -15.560 1.00 96.81 222 CYS A C 1
ATOM 1736 O O . CYS A 1 222 ? 8.280 3.371 -15.683 1.00 96.81 222 CYS A O 1
ATOM 1738 N N . GLY A 1 223 ? 9.384 1.453 -15.969 1.00 96.81 223 GLY A N 1
ATOM 1739 C CA . GLY A 1 223 ? 8.272 0.790 -16.637 1.00 96.81 223 GLY A CA 1
ATOM 1740 C C . GLY A 1 223 ? 8.424 -0.720 -16.665 1.00 96.81 223 GLY A C 1
ATOM 1741 O O . GLY A 1 223 ? 9.449 -1.276 -16.267 1.00 96.81 223 GLY A O 1
ATOM 1742 N N . LYS A 1 224 ? 7.381 -1.398 -17.137 1.00 96.56 224 LYS A N 1
ATOM 1743 C CA . LYS A 1 224 ? 7.374 -2.849 -17.328 1.00 96.56 224 LYS A CA 1
ATOM 1744 C C . LYS A 1 224 ? 6.564 -3.207 -18.561 1.00 96.56 224 LYS A C 1
ATOM 1746 O O . LYS A 1 224 ? 5.514 -2.614 -18.794 1.00 96.56 224 LYS A O 1
ATOM 1751 N N . ASN A 1 225 ? 7.018 -4.222 -19.283 1.00 96.12 225 ASN A N 1
ATOM 1752 C CA . ASN A 1 225 ? 6.245 -4.899 -20.309 1.00 96.12 225 ASN A CA 1
ATOM 1753 C C . ASN A 1 225 ? 6.021 -6.349 -19.868 1.00 96.12 225 ASN A C 1
ATOM 1755 O O . ASN A 1 225 ? 6.955 -7.152 -19.837 1.00 96.12 225 ASN A O 1
ATOM 1759 N N . VAL A 1 226 ? 4.784 -6.662 -19.482 1.00 94.12 226 VAL A N 1
ATOM 1760 C CA . VAL A 1 226 ? 4.405 -7.982 -18.958 1.00 94.12 226 VAL A CA 1
ATOM 1761 C C . VAL A 1 226 ? 4.501 -9.050 -20.049 1.00 94.12 226 VAL A C 1
ATOM 1763 O O . VAL A 1 226 ? 5.093 -10.103 -19.814 1.00 94.12 226 VAL A O 1
ATOM 1766 N N . ASP A 1 227 ? 4.000 -8.749 -21.249 1.00 94.12 227 ASP A N 1
ATOM 1767 C CA . ASP A 1 227 ? 3.927 -9.696 -22.368 1.00 94.12 227 ASP A CA 1
ATOM 1768 C C . ASP A 1 227 ? 5.320 -10.112 -22.852 1.00 94.12 227 ASP A C 1
ATOM 1770 O O . ASP A 1 227 ? 5.585 -11.290 -23.105 1.00 94.12 227 ASP A O 1
ATOM 1774 N N . ARG A 1 228 ? 6.244 -9.147 -22.921 1.00 94.88 228 ARG A N 1
ATOM 1775 C CA . ARG A 1 228 ? 7.633 -9.374 -23.347 1.00 94.88 228 ARG A CA 1
ATOM 1776 C C . ARG A 1 228 ? 8.566 -9.786 -22.208 1.00 94.88 228 ARG A C 1
ATOM 1778 O O . ARG A 1 228 ? 9.703 -10.163 -22.470 1.00 94.88 228 ARG A O 1
ATOM 1785 N N . ASN A 1 229 ? 8.094 -9.762 -20.959 1.00 95.12 229 ASN A N 1
ATOM 1786 C CA . ASN A 1 229 ? 8.916 -9.946 -19.761 1.00 95.12 229 ASN A CA 1
ATOM 1787 C C . ASN A 1 229 ? 10.128 -8.999 -19.726 1.00 95.12 229 ASN A C 1
ATOM 1789 O O . ASN A 1 229 ? 11.263 -9.432 -19.535 1.00 95.12 229 ASN A O 1
ATOM 1793 N N . GLU A 1 230 ? 9.870 -7.708 -19.924 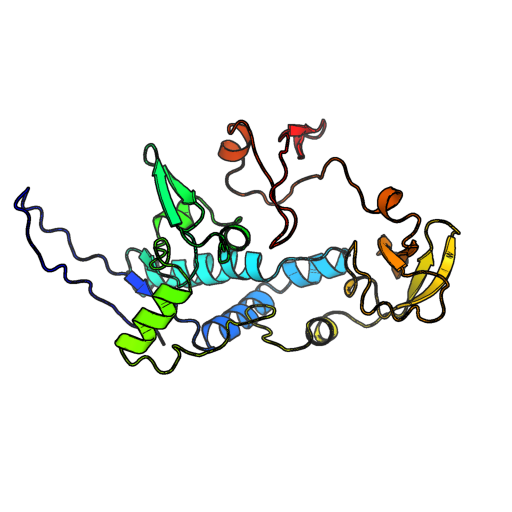1.00 96.88 230 GLU A N 1
ATOM 1794 C CA . GLU A 1 230 ? 10.895 -6.661 -19.914 1.00 96.88 230 GLU A CA 1
ATOM 1795 C C . GLU A 1 230 ? 10.641 -5.681 -18.777 1.00 96.88 230 GLU A C 1
ATOM 1797 O O . GLU A 1 230 ? 9.496 -5.360 -18.435 1.00 96.88 230 GLU A O 1
ATOM 1802 N N . VAL A 1 231 ? 11.726 -5.164 -18.210 1.00 97.62 231 VAL A N 1
ATOM 1803 C CA . VAL A 1 231 ? 11.676 -4.084 -17.227 1.00 97.62 231 VAL A CA 1
ATOM 1804 C C . VAL A 1 231 ? 12.418 -2.888 -17.798 1.00 97.62 231 VAL A C 1
ATOM 1806 O O . VAL A 1 231 ? 13.620 -2.954 -18.050 1.00 97.62 231 VAL A O 1
ATOM 1809 N N . TYR A 1 232 ? 11.700 -1.784 -17.982 1.00 97.69 232 TYR A N 1
ATOM 1810 C CA . TYR A 1 232 ? 12.305 -0.538 -18.424 1.00 97.69 232 TYR A CA 1
ATOM 1811 C C . TYR A 1 232 ? 12.980 0.148 -17.247 1.00 97.69 232 TYR A C 1
ATOM 1813 O O . TYR A 1 232 ? 12.403 0.275 -16.159 1.00 97.69 232 TYR A O 1
ATOM 1821 N N . VAL A 1 233 ? 14.208 0.590 -17.477 1.00 97.38 233 VAL A N 1
ATOM 1822 C CA . VAL A 1 233 ? 15.015 1.332 -16.519 1.00 97.38 233 VAL A CA 1
ATOM 1823 C C . VAL A 1 233 ? 15.464 2.655 -17.120 1.00 97.38 233 VAL A C 1
ATOM 1825 O O . VAL A 1 233 ? 15.518 2.812 -18.333 1.00 97.38 233 VAL A O 1
ATOM 1828 N N . VAL A 1 234 ? 15.780 3.615 -16.263 1.00 96.19 234 VAL A N 1
ATOM 1829 C CA . VAL A 1 234 ? 16.306 4.924 -16.653 1.00 96.19 234 VAL A CA 1
ATOM 1830 C C . VAL A 1 234 ? 17.476 5.297 -15.752 1.00 96.19 234 VAL A C 1
ATOM 1832 O O . VAL A 1 234 ? 17.459 4.995 -14.553 1.00 96.19 234 VAL A O 1
ATOM 1835 N N . GLY A 1 235 ? 18.494 5.928 -16.333 1.00 94.94 235 GLY A N 1
ATOM 1836 C CA . GLY A 1 235 ? 19.615 6.498 -15.595 1.00 94.94 235 GLY A CA 1
ATOM 1837 C C . GLY A 1 235 ? 19.179 7.614 -14.640 1.00 94.94 235 GLY A C 1
ATOM 1838 O O . GLY A 1 235 ? 18.182 8.302 -14.866 1.00 94.94 235 GLY A O 1
ATOM 1839 N N . ALA A 1 236 ? 19.916 7.791 -13.545 1.00 92.56 236 ALA A N 1
ATOM 1840 C CA . ALA A 1 236 ? 19.650 8.800 -12.522 1.00 92.56 236 ALA A CA 1
ATOM 1841 C C . ALA A 1 236 ? 19.554 10.225 -13.087 1.00 92.56 236 ALA A C 1
ATOM 1843 O O . ALA A 1 236 ? 18.742 11.005 -12.605 1.00 92.56 236 ALA A O 1
ATOM 1844 N N . SER A 1 237 ? 20.351 10.544 -14.106 1.00 92.38 237 SER A N 1
ATOM 1845 C CA . SER A 1 237 ? 20.393 11.847 -14.775 1.00 92.38 237 SER A CA 1
ATOM 1846 C C . SER A 1 237 ? 19.092 12.227 -15.490 1.00 92.38 237 SER A C 1
ATOM 1848 O O . SER A 1 237 ? 18.820 13.410 -15.665 1.00 92.38 237 SER A O 1
ATOM 1850 N N . GLN A 1 238 ? 18.283 11.242 -15.887 1.00 90.81 238 GLN A N 1
ATOM 1851 C CA . GLN A 1 238 ? 17.060 11.440 -16.675 1.00 90.81 238 GLN A CA 1
ATOM 1852 C C . GLN A 1 238 ? 15.802 10.954 -15.943 1.00 90.81 238 GLN A C 1
ATOM 1854 O O . GLN A 1 238 ? 14.714 10.933 -16.513 1.00 90.81 238 GLN A O 1
ATOM 1859 N N . ASN A 1 239 ? 15.919 10.527 -14.684 1.00 89.69 239 ASN A N 1
ATOM 1860 C CA . ASN A 1 239 ? 14.843 9.799 -14.016 1.00 89.69 239 ASN A CA 1
ATOM 1861 C C . ASN A 1 239 ? 13.565 10.634 -13.809 1.00 89.69 239 ASN A C 1
ATOM 1863 O O . ASN A 1 239 ? 12.472 10.081 -13.912 1.00 89.69 239 ASN A O 1
ATOM 1867 N N . GLU A 1 240 ? 13.681 11.944 -13.587 1.00 89.75 240 GLU A N 1
ATOM 1868 C CA . GLU A 1 240 ? 12.548 12.850 -13.373 1.00 89.75 240 GLU A CA 1
ATOM 1869 C C . GLU A 1 240 ? 11.592 12.861 -14.569 1.00 89.75 240 GLU A C 1
ATOM 1871 O O . GLU A 1 240 ? 10.378 12.897 -14.385 1.00 89.75 240 GLU A O 1
ATOM 1876 N N . GLN A 1 241 ? 12.118 12.734 -15.790 1.00 91.12 241 GLN A N 1
ATOM 1877 C CA . GLN A 1 241 ? 11.313 12.699 -17.011 1.00 91.12 241 GLN A CA 1
ATOM 1878 C C . GLN A 1 241 ? 10.390 11.472 -17.078 1.00 91.12 241 GLN A C 1
ATOM 1880 O O . GLN A 1 241 ? 9.321 11.541 -17.681 1.00 91.12 241 GLN A O 1
ATOM 1885 N N . PHE A 1 242 ? 10.789 10.353 -16.468 1.00 92.56 242 PHE A N 1
ATOM 1886 C CA . PHE A 1 242 ? 10.082 9.073 -16.588 1.00 92.56 242 PHE A CA 1
ATOM 1887 C C . PHE A 1 242 ? 9.389 8.623 -15.299 1.00 92.56 242 PHE A C 1
ATOM 1889 O O . PHE A 1 242 ? 8.515 7.761 -15.347 1.00 92.56 242 PHE A O 1
ATOM 1896 N N . LEU A 1 243 ? 9.795 9.150 -14.143 1.00 93.50 243 LEU A N 1
ATOM 1897 C CA . LEU A 1 243 ? 9.252 8.758 -12.839 1.00 93.50 243 LEU A CA 1
ATOM 1898 C C . LEU A 1 243 ? 8.268 9.773 -12.257 1.00 93.50 243 LEU A C 1
ATOM 1900 O O . LEU A 1 243 ? 7.561 9.430 -11.306 1.00 93.50 243 LEU A O 1
ATOM 1904 N N . ASN A 1 244 ? 8.198 10.983 -12.814 1.00 92.81 244 ASN A N 1
ATOM 1905 C CA . ASN A 1 244 ? 7.197 11.962 -12.415 1.00 92.81 244 ASN A CA 1
ATOM 1906 C C . ASN A 1 244 ? 5.869 11.690 -13.125 1.00 92.81 244 ASN A C 1
ATOM 1908 O O . ASN A 1 244 ? 5.820 11.347 -14.305 1.00 92.81 244 ASN A O 1
ATOM 1912 N N . ALA A 1 245 ? 4.776 11.871 -12.391 1.00 92.12 245 ALA A N 1
ATOM 1913 C CA . ALA A 1 245 ? 3.423 11.775 -12.910 1.00 92.12 245 ALA A CA 1
ATOM 1914 C C . ALA A 1 245 ? 2.585 12.915 -12.331 1.00 92.12 245 ALA A C 1
ATOM 1916 O O . ALA A 1 245 ? 2.717 13.247 -11.155 1.00 92.12 245 ALA A O 1
ATOM 1917 N N . ASN A 1 246 ? 1.699 13.471 -13.156 1.00 92.12 246 ASN A N 1
ATOM 1918 C CA . ASN A 1 246 ? 0.797 14.559 -12.763 1.00 92.12 246 ASN A CA 1
ATOM 1919 C C . ASN A 1 246 ? -0.570 14.058 -12.281 1.00 92.12 246 ASN A C 1
ATOM 1921 O O . ASN A 1 246 ? -1.449 14.865 -12.010 1.00 92.12 246 ASN A O 1
ATOM 1925 N N . GLY A 1 247 ? -0.755 12.739 -12.220 1.00 93.75 247 GLY A N 1
ATOM 1926 C CA . GLY A 1 247 ? -1.990 12.128 -11.764 1.00 93.75 247 GLY A CA 1
ATOM 1927 C C . GLY A 1 247 ? -2.008 10.619 -11.960 1.00 93.75 247 GLY A C 1
ATOM 1928 O O . GLY A 1 247 ? -1.092 10.032 -12.549 1.00 93.75 247 GLY A O 1
ATOM 1929 N N . CYS A 1 248 ? -3.055 9.976 -11.460 1.00 94.19 248 CYS A N 1
ATOM 1930 C CA . CYS A 1 248 ? -3.297 8.557 -11.677 1.00 94.19 248 CYS A CA 1
ATOM 1931 C C . CYS A 1 248 ? -4.788 8.225 -11.708 1.00 94.19 248 CYS A C 1
ATOM 1933 O O . CYS A 1 248 ? -5.641 8.949 -11.204 1.00 94.19 248 CYS A O 1
ATOM 1935 N N . THR A 1 249 ? -5.104 7.088 -12.320 1.00 94.88 249 THR A N 1
ATOM 1936 C CA . THR A 1 249 ? -6.443 6.504 -12.251 1.00 94.88 249 THR A CA 1
ATOM 1937 C C . THR A 1 249 ? -6.575 5.670 -10.986 1.00 94.88 249 THR A C 1
ATOM 1939 O O . THR A 1 249 ? -5.675 4.902 -10.640 1.00 94.88 249 THR A O 1
ATOM 1942 N N . LEU A 1 250 ? -7.711 5.799 -10.311 1.00 93.94 250 LEU A N 1
ATOM 1943 C CA . LEU A 1 250 ? -8.004 5.101 -9.071 1.00 93.94 250 LEU A CA 1
ATOM 1944 C C . LEU A 1 250 ? -9.007 3.974 -9.324 1.00 93.94 250 LEU A C 1
ATOM 1946 O O . LEU A 1 250 ? -10.012 4.141 -10.011 1.00 93.94 250 LEU A O 1
ATOM 1950 N N . THR A 1 251 ? -8.736 2.816 -8.731 1.00 89.50 251 THR A N 1
ATOM 1951 C CA . THR A 1 251 ? -9.604 1.633 -8.768 1.00 89.50 251 THR A CA 1
ATOM 1952 C C . THR A 1 251 ? -9.840 1.134 -7.347 1.00 89.50 251 THR A C 1
ATOM 1954 O O . THR A 1 251 ? -9.081 1.462 -6.434 1.00 89.50 251 THR A O 1
ATOM 1957 N N . ASN A 1 252 ? -10.910 0.360 -7.146 1.00 85.75 252 ASN A N 1
ATOM 1958 C CA . ASN A 1 252 ? -11.245 -0.257 -5.856 1.00 85.75 252 ASN A CA 1
ATOM 1959 C C . ASN A 1 252 ? -11.379 0.741 -4.687 1.00 85.75 252 ASN A C 1
ATOM 1961 O O . ASN A 1 252 ? -11.088 0.399 -3.538 1.00 85.75 252 ASN A O 1
ATOM 1965 N N . LEU A 1 253 ? -11.828 1.969 -4.976 1.00 88.75 253 LEU A N 1
ATOM 1966 C CA . LEU A 1 253 ? -12.067 2.993 -3.962 1.00 88.75 253 LEU A CA 1
ATOM 1967 C C . LEU A 1 253 ? -13.208 2.584 -3.029 1.00 88.75 253 LEU A C 1
ATOM 1969 O O . LEU A 1 253 ? -14.276 2.161 -3.469 1.00 88.75 253 LEU A O 1
ATOM 1973 N N . VAL A 1 254 ? -12.985 2.773 -1.733 1.00 88.44 254 VAL A N 1
ATOM 1974 C CA . VAL A 1 254 ? -14.041 2.735 -0.718 1.00 88.44 254 VAL A CA 1
ATOM 1975 C C . VAL A 1 254 ? -14.502 4.159 -0.421 1.00 88.44 254 VAL A C 1
ATOM 1977 O O . VAL A 1 254 ? -13.721 5.101 -0.538 1.00 88.44 254 VAL A O 1
ATOM 1980 N N . ASN A 1 255 ? -15.766 4.322 -0.024 1.00 85.31 255 ASN A N 1
ATOM 1981 C CA . ASN A 1 255 ? -16.347 5.621 0.344 1.00 85.31 255 ASN A CA 1
ATOM 1982 C C . ASN A 1 255 ? -16.264 6.682 -0.784 1.00 85.31 255 ASN A C 1
ATOM 1984 O O . ASN A 1 255 ? -16.080 7.869 -0.515 1.00 85.31 255 ASN A O 1
ATOM 1988 N N . LEU A 1 256 ? -16.412 6.260 -2.050 1.00 89.00 256 LEU A N 1
ATOM 1989 C CA . LEU A 1 256 ? -16.285 7.105 -3.250 1.00 89.00 256 LEU A CA 1
ATOM 1990 C C . LEU A 1 256 ? -17.122 8.392 -3.181 1.00 89.00 256 LEU A C 1
ATOM 1992 O O . LEU A 1 256 ? -16.616 9.467 -3.485 1.00 89.00 256 LEU A O 1
ATOM 1996 N N . GLU A 1 257 ? -18.381 8.299 -2.750 1.00 86.62 257 GLU A N 1
ATOM 1997 C CA . GLU A 1 257 ? -19.269 9.464 -2.651 1.00 86.62 257 GLU A CA 1
ATOM 1998 C C . GLU A 1 257 ? -18.749 10.520 -1.670 1.00 86.62 257 GLU A C 1
ATOM 2000 O O . GLU A 1 257 ? -18.861 11.719 -1.923 1.00 86.62 257 GLU A O 1
ATOM 2005 N N . GLN A 1 258 ? -18.159 10.083 -0.554 1.00 85.56 258 GLN A N 1
ATOM 2006 C CA . GLN A 1 258 ? -17.575 10.988 0.430 1.00 85.56 258 GLN A CA 1
ATOM 2007 C C . GLN A 1 258 ? -16.323 11.660 -0.138 1.00 85.56 258 GLN A C 1
ATOM 2009 O O . GLN A 1 258 ? -16.153 12.867 0.029 1.00 85.56 258 GLN A O 1
ATOM 2014 N N . ILE A 1 259 ? -15.473 10.898 -0.834 1.00 89.81 259 ILE A N 1
ATOM 2015 C CA . ILE A 1 259 ? -14.269 11.425 -1.489 1.00 89.81 259 ILE A CA 1
ATOM 2016 C C . ILE A 1 259 ? -14.668 12.492 -2.513 1.00 89.81 259 ILE A C 1
ATOM 2018 O O . ILE A 1 259 ? -14.186 13.617 -2.435 1.00 89.81 259 ILE A O 1
ATOM 2022 N N . ALA A 1 260 ? -15.618 12.182 -3.397 1.00 90.19 260 ALA A N 1
ATOM 2023 C CA . ALA A 1 260 ? -16.055 13.074 -4.470 1.00 90.19 260 ALA A CA 1
ATOM 2024 C C . ALA A 1 260 ? -16.643 14.411 -3.976 1.00 90.19 260 ALA A C 1
ATOM 2026 O O . ALA A 1 260 ? -16.634 15.394 -4.710 1.00 90.19 260 ALA A O 1
ATOM 2027 N N . ARG A 1 261 ? -17.158 14.461 -2.740 1.00 89.44 261 ARG A N 1
ATOM 2028 C CA . ARG A 1 261 ? -17.751 15.667 -2.131 1.00 89.44 261 ARG A CA 1
ATOM 2029 C C . ARG A 1 261 ? -16.796 16.442 -1.222 1.00 89.44 261 ARG A C 1
ATOM 2031 O O . ARG A 1 261 ? -17.176 17.494 -0.715 1.00 89.44 261 ARG A O 1
ATOM 2038 N N . THR A 1 262 ? -15.594 15.927 -0.970 1.00 89.06 262 THR A N 1
ATOM 2039 C CA . THR A 1 262 ? -14.648 16.542 -0.032 1.00 89.06 262 THR A CA 1
ATOM 2040 C C . THR A 1 262 ? -13.746 17.537 -0.770 1.00 89.06 262 THR A C 1
ATOM 2042 O O . THR A 1 262 ? -12.976 17.121 -1.635 1.00 89.06 262 THR A O 1
ATOM 2045 N N . PRO A 1 263 ? -13.793 18.843 -0.451 1.00 91.62 263 PRO A N 1
ATOM 2046 C CA . PRO A 1 263 ? -12.858 19.809 -1.016 1.00 91.62 263 PRO A CA 1
ATOM 2047 C C . PRO A 1 263 ? -11.474 19.706 -0.355 1.00 91.62 263 PRO A C 1
ATOM 2049 O O . PRO A 1 263 ? -11.350 19.281 0.792 1.00 91.62 263 PRO A O 1
ATOM 2052 N N . GLY A 1 264 ? -10.427 20.141 -1.065 1.00 94.06 264 GLY A N 1
ATOM 2053 C CA . GLY A 1 264 ? -9.072 20.259 -0.501 1.00 94.06 264 GLY A CA 1
ATOM 2054 C C . GLY A 1 264 ? -8.401 18.920 -0.177 1.00 94.06 264 GLY A C 1
ATOM 2055 O O . GLY A 1 264 ? -7.656 18.815 0.800 1.00 94.06 264 GLY A O 1
ATOM 2056 N N . LEU A 1 265 ? -8.682 17.885 -0.972 1.00 95.00 265 LEU A N 1
ATOM 2057 C CA . LEU A 1 265 ? -8.123 16.554 -0.764 1.00 95.00 265 LEU A CA 1
ATOM 2058 C C . LEU A 1 265 ? -6.599 16.550 -0.848 1.00 95.00 265 LEU A C 1
ATOM 2060 O O . LEU A 1 265 ? -5.979 17.227 -1.667 1.00 95.00 265 LEU A O 1
ATOM 2064 N N . HIS A 1 266 ? -6.014 15.714 -0.002 1.00 95.69 266 HIS A N 1
ATOM 2065 C CA . HIS A 1 266 ? -4.609 15.359 -0.057 1.00 95.69 266 HIS A CA 1
ATOM 2066 C C . HIS A 1 266 ? -4.489 13.843 -0.200 1.00 95.69 266 HIS A C 1
ATOM 2068 O O . HIS A 1 266 ? -5.292 13.094 0.361 1.00 95.69 266 HIS A O 1
ATOM 2074 N N . ALA A 1 267 ? -3.480 13.385 -0.935 1.00 94.62 267 ALA A N 1
ATOM 2075 C CA . ALA A 1 267 ? -3.229 11.970 -1.162 1.00 94.62 267 ALA A CA 1
ATOM 2076 C C . ALA A 1 267 ? -1.824 11.563 -0.724 1.00 94.62 267 ALA A C 1
ATOM 2078 O O . ALA A 1 267 ? -0.880 12.353 -0.692 1.00 94.62 267 ALA A O 1
ATOM 2079 N N . LYS A 1 268 ? -1.692 10.274 -0.420 1.00 94.38 268 LYS A N 1
ATOM 2080 C CA . LYS A 1 268 ? -0.427 9.609 -0.124 1.00 94.38 268 LYS A CA 1
ATOM 2081 C C . LYS A 1 268 ? -0.347 8.368 -1.002 1.00 94.38 268 LYS A C 1
ATOM 2083 O O . LYS A 1 268 ? -1.142 7.450 -0.828 1.00 94.38 268 LYS A O 1
ATOM 2088 N N . LEU A 1 269 ? 0.594 8.333 -1.945 1.00 91.94 269 LEU A N 1
ATOM 2089 C CA . LEU A 1 269 ? 0.735 7.213 -2.886 1.00 91.94 269 LEU A CA 1
ATOM 2090 C C . LEU A 1 269 ? 1.543 6.067 -2.266 1.00 91.94 269 LEU A C 1
ATOM 2092 O O . LEU A 1 269 ? 1.323 4.897 -2.574 1.00 91.94 269 LEU A O 1
ATOM 2096 N N . ARG A 1 270 ? 2.462 6.385 -1.344 1.00 91.31 270 ARG A N 1
ATOM 2097 C CA . ARG A 1 270 ? 3.276 5.401 -0.615 1.00 91.31 270 ARG A CA 1
ATOM 2098 C C . ARG A 1 270 ? 3.317 5.680 0.878 1.00 91.31 270 ARG A C 1
ATOM 2100 O O . ARG A 1 270 ? 3.350 6.828 1.313 1.00 91.31 270 ARG A O 1
ATOM 2107 N N . TYR A 1 271 ? 3.394 4.618 1.676 1.00 87.81 271 TYR A N 1
ATOM 2108 C CA . TYR A 1 271 ? 3.577 4.750 3.119 1.00 87.81 271 TYR A CA 1
ATOM 2109 C C . TYR A 1 271 ? 4.830 5.587 3.435 1.00 87.81 271 TYR A C 1
ATOM 2111 O O . TYR A 1 271 ? 5.892 5.345 2.865 1.00 87.81 271 TYR A O 1
ATOM 2119 N N . ARG A 1 272 ? 4.694 6.558 4.350 1.00 85.75 272 ARG A N 1
ATOM 2120 C CA . ARG A 1 272 ? 5.698 7.583 4.726 1.00 85.75 272 ARG A CA 1
ATOM 2121 C C . ARG A 1 272 ? 6.024 8.659 3.687 1.00 85.75 272 ARG A C 1
ATOM 2123 O O . ARG A 1 272 ? 6.849 9.519 3.978 1.00 85.75 272 ARG A O 1
ATOM 2130 N N . GLN A 1 273 ? 5.383 8.662 2.522 1.00 90.81 273 GLN A N 1
ATOM 2131 C CA . GLN A 1 273 ? 5.402 9.846 1.665 1.00 90.81 273 GLN A CA 1
ATOM 2132 C C . GLN A 1 273 ? 4.693 10.997 2.395 1.00 90.81 273 GLN A C 1
ATOM 2134 O O . GLN A 1 273 ? 3.715 10.762 3.114 1.00 90.81 273 GLN A O 1
ATOM 2139 N N . GLN A 1 274 ? 5.177 12.227 2.220 1.00 92.06 274 GLN A N 1
ATOM 2140 C CA . GLN A 1 274 ? 4.395 13.403 2.591 1.00 92.06 274 GLN A CA 1
ATOM 2141 C C . GLN A 1 274 ? 3.115 13.455 1.755 1.00 92.06 274 GLN A C 1
ATOM 2143 O O . GLN A 1 274 ? 3.069 12.984 0.619 1.00 92.06 274 GLN A O 1
ATOM 2148 N N . GLU A 1 275 ? 2.059 13.980 2.355 1.00 93.88 275 GLU A N 1
ATOM 2149 C CA . GLU A 1 275 ? 0.801 14.178 1.651 1.00 93.88 275 GLU A CA 1
ATOM 2150 C C . GLU A 1 275 ? 0.944 15.279 0.611 1.00 93.88 275 GLU A C 1
ATOM 2152 O O . GLU A 1 275 ? 1.569 16.306 0.870 1.00 93.88 275 GLU A O 1
ATOM 2157 N N . VAL A 1 276 ? 0.367 15.044 -0.563 1.00 95.25 276 VAL A N 1
ATOM 2158 C CA . VAL A 1 276 ? 0.357 16.002 -1.668 1.00 95.25 276 VAL A CA 1
ATOM 2159 C C . VAL A 1 276 ? -1.077 16.449 -1.934 1.00 95.25 276 VAL A C 1
ATOM 2161 O O . VAL A 1 276 ? -1.976 15.605 -1.873 1.00 95.25 276 VAL A O 1
ATOM 2164 N N . PRO A 1 277 ? -1.324 17.743 -2.194 1.00 96.94 277 PRO A N 1
ATOM 2165 C CA . PRO A 1 277 ? -2.645 18.204 -2.597 1.00 96.94 277 PRO A CA 1
ATOM 2166 C C . PRO A 1 277 ? -3.022 17.560 -3.933 1.00 96.94 277 PRO A C 1
ATOM 2168 O O . PRO A 1 277 ? -2.184 17.448 -4.828 1.00 96.94 277 PRO A O 1
ATOM 2171 N N . VAL A 1 278 ? -4.275 17.130 -4.061 1.00 96.25 278 VAL A N 1
ATOM 2172 C CA . VAL A 1 278 ? -4.785 16.481 -5.274 1.00 96.25 278 VAL A CA 1
ATOM 2173 C C . VAL A 1 278 ? -6.154 17.013 -5.660 1.00 96.25 278 VAL A C 1
ATOM 2175 O O . VAL A 1 278 ? -6.913 17.505 -4.821 1.00 96.25 278 VAL A O 1
ATOM 2178 N N . ARG A 1 279 ? -6.490 16.868 -6.941 1.00 95.31 279 ARG A N 1
ATOM 2179 C CA . ARG A 1 279 ? -7.812 17.189 -7.469 1.00 95.31 279 ARG A CA 1
ATOM 2180 C C . ARG A 1 279 ? -8.499 15.900 -7.892 1.00 95.31 279 ARG A C 1
ATOM 2182 O O . ARG A 1 279 ? -8.098 15.277 -8.862 1.00 95.31 279 ARG A O 1
ATOM 2189 N N . PHE A 1 280 ? -9.534 15.512 -7.156 1.00 95.19 280 PHE A N 1
ATOM 2190 C CA . PHE A 1 280 ? -10.318 14.330 -7.486 1.00 95.19 280 PHE A CA 1
ATOM 2191 C C . PHE A 1 280 ? -11.333 14.637 -8.590 1.00 95.19 280 PHE A C 1
ATOM 2193 O O . PHE A 1 280 ? -12.143 15.551 -8.438 1.00 95.19 280 PHE A O 1
ATOM 2200 N N . GLU A 1 281 ? -11.314 13.858 -9.669 1.00 94.44 281 GLU A N 1
ATOM 2201 C CA . GLU A 1 281 ? -12.214 14.013 -10.817 1.00 94.44 281 GLU A CA 1
ATOM 2202 C C . GLU A 1 281 ? -12.648 12.662 -11.391 1.00 94.44 281 GLU A C 1
ATOM 2204 O O . GLU A 1 281 ? -12.095 11.615 -11.058 1.00 94.44 281 GLU A O 1
ATOM 2209 N N . PHE A 1 282 ? -13.631 12.691 -12.289 1.00 94.50 282 PHE A N 1
ATOM 2210 C CA . PHE A 1 282 ? -13.9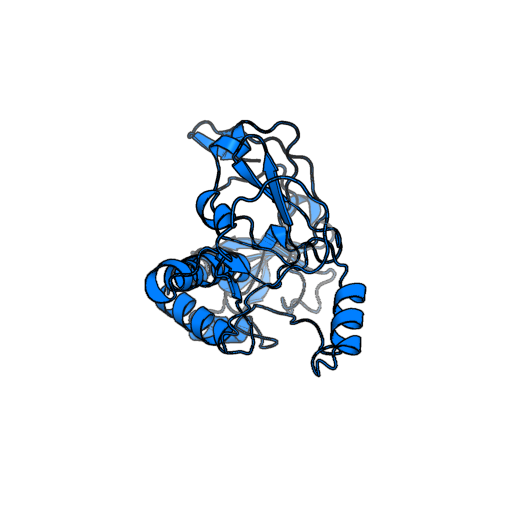45 11.569 -13.165 1.00 94.50 282 PHE A CA 1
ATOM 2211 C C . PHE A 1 282 ? -13.512 11.925 -14.584 1.00 94.50 282 PHE A C 1
ATOM 2213 O O . PHE A 1 282 ? -13.864 12.987 -15.096 1.00 94.50 282 PHE A O 1
ATOM 2220 N N . ASN A 1 283 ? -12.761 11.038 -15.235 1.00 92.19 283 ASN A N 1
ATOM 2221 C CA . ASN A 1 283 ? -12.392 11.228 -16.635 1.00 92.19 283 ASN A CA 1
ATOM 2222 C C . ASN A 1 283 ? -13.589 10.987 -17.582 1.00 92.19 283 ASN A C 1
ATOM 2224 O O . ASN A 1 283 ? -14.659 10.546 -17.165 1.00 92.19 283 ASN A O 1
ATOM 2228 N N . ASN A 1 284 ? -13.388 11.184 -18.890 1.00 91.94 284 ASN A N 1
ATOM 2229 C CA . ASN A 1 284 ? -14.429 11.015 -19.922 1.00 91.94 284 ASN A CA 1
ATOM 2230 C C . ASN A 1 284 ? -15.069 9.611 -19.971 1.00 91.94 284 ASN A C 1
ATOM 2232 O O . ASN A 1 284 ? -16.114 9.434 -20.589 1.00 91.94 284 ASN A O 1
ATOM 2236 N N . LYS A 1 285 ? -14.441 8.603 -19.354 1.00 92.56 285 LYS A N 1
ATOM 2237 C CA . LYS A 1 285 ? -14.951 7.228 -19.241 1.00 92.56 285 LYS A CA 1
ATOM 2238 C C . LYS A 1 285 ? -15.590 6.952 -17.873 1.00 92.56 285 LYS A C 1
ATOM 2240 O O . LYS A 1 285 ? -15.796 5.794 -17.524 1.00 92.56 285 LYS A O 1
ATOM 2245 N N . ASN A 1 286 ? -15.876 8.000 -17.101 1.00 91.19 286 ASN A N 1
ATOM 2246 C CA . ASN A 1 286 ? -16.402 7.943 -15.741 1.00 91.19 286 ASN A CA 1
ATOM 2247 C C . ASN A 1 286 ? -15.506 7.155 -14.765 1.00 91.19 286 ASN A C 1
ATOM 2249 O O . ASN A 1 286 ? -15.996 6.500 -13.844 1.00 91.19 286 ASN A O 1
ATOM 2253 N N . VAL A 1 287 ? -14.184 7.194 -14.970 1.00 93.31 287 VAL A N 1
ATOM 2254 C CA . VAL A 1 287 ? -13.219 6.546 -14.073 1.00 93.31 287 VAL A CA 1
ATOM 2255 C C . VAL A 1 287 ? -12.606 7.590 -13.135 1.00 93.31 287 VAL A C 1
ATOM 2257 O O . VAL A 1 287 ? -12.143 8.621 -13.632 1.00 93.31 287 VAL A O 1
ATOM 2260 N N . PRO A 1 288 ? -12.568 7.337 -11.812 1.00 94.50 288 PRO A N 1
ATOM 2261 C CA . PRO A 1 288 ? -11.932 8.221 -10.841 1.00 94.50 288 PRO A CA 1
ATOM 2262 C C . PRO A 1 288 ? -10.449 8.484 -11.126 1.00 94.50 288 PRO A C 1
ATOM 2264 O O . PRO A 1 288 ? -9.683 7.553 -11.391 1.00 94.50 288 PRO A O 1
ATOM 2267 N N . THR A 1 289 ? -10.028 9.737 -10.994 1.00 95.00 289 THR A N 1
ATOM 2268 C CA . THR A 1 289 ? -8.639 10.186 -11.142 1.00 95.00 289 THR A CA 1
ATOM 2269 C C . THR A 1 289 ? -8.263 11.195 -10.062 1.00 95.00 289 THR A C 1
ATOM 2271 O O . THR A 1 289 ? -9.130 11.898 -9.542 1.00 95.00 289 THR A O 1
ATOM 2274 N N . ILE A 1 290 ? -6.970 11.263 -9.744 1.00 93.75 290 ILE A N 1
ATOM 2275 C CA . ILE A 1 290 ? -6.338 12.320 -8.934 1.00 93.75 290 ILE A CA 1
ATOM 2276 C C . ILE A 1 290 ? -5.107 12.873 -9.629 1.00 93.75 290 ILE A C 1
ATOM 2278 O O . ILE A 1 290 ? -4.576 12.136 -10.493 1.00 93.75 290 ILE A O 1
#

pLDDT: mean 81.21, std 17.85, range [27.25, 97.69]

Organism: NCBI:txid1234261

Foldseek 3Di:
DKDWDFDDDDDDDDDDDDPPDTATEIEDDLPQVLLVVLVVVVVVVVDDCLVCLLVLHHDDSLLVSVAPRVLNPVQCCCCPVVVGQAYEYQAQWAWDQDPNFIDIGGAPAPVRTPVVSPQLDASVSRVRYDHPCRDPYLVRVLVVCVVVVNPCSPPDDFDDRSNCTPDDVLVVSCVPDPFDKDFEAAPVVRDTQGIDRFSSSAHFQDQPPPPSPPDPATKGFQDADSVRRYTYIYGPVCSCVRRDDPKDFDDSHHPVVVVQPDPFDWDDPDPPDDTDTDDWDQPPVRTIMD